Protein AF-A0A7X1CRC4-F1 (afdb_monomer)

pLDDT: mean 92.43, std 6.07, range [63.41, 98.75]

InterPro domains:
  IPR054544 Pesticidal crystal protein Cry1Aa, domain IV [PF18449] (196-250)
  IPR054544 Pesticidal crystal protein Cry1Aa, domain IV [PF18449] (256-289)

Foldseek 3Di:
DLVVQVVVLVPDPPPVVSVVSVVVSLVVLLVVVLLQWQAWDADPQRFTFKTFGPWLQSLLPWKKFKAKLNHTQWIGDNNRTDQWDDDTRITGHPDTHDPPIKIKIFTADPVRHGPGIATPVSNLVSHQVNLLVQLCVLLCVCPVQDNAQPDDPVSLVSSVSSLSSNDPPVVSSVVSNVSSVVSVVLNVLRVVLVVLLCQQAPDPVLPAGDPPDDPVSLVVSLVSLVVRPRPVSSVVSVVSSVSSVVRNVVVVVVVVVVVVVVVLLPQQAPDPVRPHGDPPDDPVSVVVD

Mean predicted aligned error: 7.42 Å

Organism: NCBI:txid1494963

Sequence (289 aa):
DINAAQALVNKVTDATVKAELQKEIDKAQAQLVGEIFSHFTWDKNGDLTAIHFPSSTTIEKYNFRLMVDNVYYASIDKGTVYYSYLSGSKWSFTNPISASSTIRIEIIDDEGKVTGYLTKDGVMDVSDNYWISEAKSQIGQLNADGVNITNTQAQINDAQEAVRNIHDNITVKNELQAQVTEMQRQYTYNHNLSKSIDNLFTSSSQTALQSNVTQSTLDDLKKQLNGVVNLEWRSKLATTLSIAQTLLDQKVEETNNLKEANEAVNKLFGDDTHTKLAEGITATDINQA

Structure (mmCIF, N/CA/C/O backbone):
data_AF-A0A7X1CRC4-F1
#
_entry.id   AF-A0A7X1CRC4-F1
#
loop_
_atom_site.group_PDB
_atom_site.id
_atom_site.type_symbol
_atom_site.label_atom_id
_atom_site.label_alt_id
_atom_site.label_comp_id
_atom_site.label_asym_id
_atom_site.label_entity_id
_atom_site.label_seq_id
_atom_site.pdbx_PDB_ins_code
_atom_site.Cartn_x
_atom_site.Cartn_y
_atom_site.Cartn_z
_atom_site.occupancy
_atom_site.B_iso_or_equiv
_atom_site.auth_seq_id
_atom_site.auth_comp_id
_atom_site.auth_asym_id
_atom_site.auth_atom_id
_atom_site.pdbx_PDB_model_num
ATOM 1 N N . ASP A 1 1 ? 34.587 3.348 -23.414 1.00 78.38 1 ASP A N 1
ATOM 2 C CA . ASP A 1 1 ? 33.768 3.784 -24.559 1.00 78.38 1 ASP A CA 1
ATOM 3 C C . ASP A 1 1 ? 33.015 2.569 -25.093 1.00 78.38 1 ASP A C 1
ATOM 5 O O . ASP A 1 1 ? 33.656 1.625 -25.548 1.00 78.38 1 ASP A O 1
ATOM 9 N N . ILE A 1 2 ? 31.684 2.558 -24.956 1.00 80.06 2 ILE A N 1
ATOM 10 C CA . ILE A 1 2 ? 30.823 1.437 -25.377 1.00 80.06 2 ILE A CA 1
ATOM 11 C C . ILE A 1 2 ? 30.904 1.230 -26.897 1.00 80.06 2 ILE A C 1
ATOM 13 O O . ILE A 1 2 ? 30.943 0.089 -27.352 1.00 80.06 2 ILE A O 1
ATOM 17 N N . ASN A 1 3 ? 31.058 2.301 -27.684 1.00 80.75 3 ASN A N 1
ATOM 18 C CA . ASN A 1 3 ? 31.165 2.206 -29.142 1.00 80.75 3 ASN A CA 1
ATOM 19 C C . ASN A 1 3 ? 32.445 1.478 -29.568 1.00 80.75 3 ASN A C 1
ATOM 21 O O . ASN A 1 3 ? 32.427 0.638 -30.472 1.00 80.75 3 ASN A O 1
ATOM 25 N N . ALA A 1 4 ? 33.559 1.757 -28.886 1.00 85.00 4 ALA A N 1
ATOM 26 C CA . ALA A 1 4 ? 34.818 1.058 -29.121 1.00 85.00 4 ALA A CA 1
ATOM 27 C C . ALA A 1 4 ? 34.707 -0.437 -28.773 1.00 85.00 4 ALA A C 1
ATOM 29 O O . ALA A 1 4 ? 35.197 -1.284 -29.521 1.00 85.00 4 ALA A O 1
ATOM 30 N N . ALA A 1 5 ? 34.025 -0.768 -27.674 1.00 89.69 5 ALA A N 1
ATOM 31 C CA . ALA A 1 5 ? 33.801 -2.150 -27.266 1.00 89.69 5 ALA A CA 1
ATOM 32 C C . ALA A 1 5 ? 32.873 -2.898 -28.247 1.00 89.69 5 ALA A C 1
ATOM 34 O O . ALA A 1 5 ? 33.210 -3.999 -28.683 1.00 89.69 5 ALA A O 1
ATOM 35 N N . GLN A 1 6 ? 31.787 -2.268 -28.710 1.00 88.44 6 GLN A N 1
ATOM 36 C CA . GLN A 1 6 ? 30.905 -2.811 -29.750 1.00 88.44 6 GLN A CA 1
ATOM 37 C C . GLN A 1 6 ? 31.663 -3.096 -31.058 1.00 88.44 6 GLN A C 1
ATOM 39 O O . GLN A 1 6 ? 31.475 -4.145 -31.680 1.00 88.44 6 GLN A O 1
ATOM 44 N N . ALA A 1 7 ? 32.564 -2.200 -31.477 1.00 91.00 7 ALA A N 1
ATOM 45 C CA . ALA A 1 7 ? 33.386 -2.407 -32.669 1.00 91.00 7 ALA A CA 1
ATOM 46 C C . ALA A 1 7 ? 34.324 -3.624 -32.543 1.00 91.00 7 ALA A C 1
ATOM 48 O O . ALA A 1 7 ? 34.624 -4.269 -33.550 1.00 91.00 7 ALA A O 1
ATOM 49 N N . LEU A 1 8 ? 34.777 -3.954 -31.328 1.00 96.12 8 LEU A N 1
ATOM 50 C CA . LEU A 1 8 ? 35.568 -5.157 -31.056 1.00 96.12 8 LEU A CA 1
ATOM 51 C C . LEU A 1 8 ? 34.699 -6.419 -31.057 1.00 96.12 8 LEU A C 1
ATOM 53 O O . LEU A 1 8 ? 35.064 -7.387 -31.721 1.00 96.12 8 LEU A O 1
ATOM 57 N N . VAL A 1 9 ? 33.528 -6.393 -30.411 1.00 94.88 9 VAL A N 1
ATOM 58 C CA . VAL A 1 9 ? 32.564 -7.512 -30.431 1.00 94.88 9 VAL A CA 1
ATOM 59 C C . VAL A 1 9 ? 32.137 -7.851 -31.861 1.00 94.88 9 VAL A C 1
ATOM 61 O O . VAL A 1 9 ? 32.069 -9.020 -32.239 1.00 94.88 9 VAL A O 1
ATOM 64 N N . ASN A 1 10 ? 31.954 -6.845 -32.721 1.00 93.75 10 ASN A N 1
ATOM 65 C CA . ASN A 1 10 ? 31.605 -7.057 -34.127 1.00 93.75 10 ASN A CA 1
ATOM 66 C C . ASN A 1 10 ? 32.657 -7.858 -34.912 1.00 93.75 10 ASN A C 1
ATOM 68 O O . ASN A 1 10 ? 32.285 -8.544 -35.868 1.00 93.75 10 ASN A O 1
ATOM 72 N N . LYS A 1 11 ? 33.932 -7.809 -34.500 1.00 96.88 11 LYS A N 1
ATOM 73 C CA . LYS A 1 11 ? 35.043 -8.560 -35.111 1.00 96.88 11 LYS A CA 1
ATOM 74 C C . LYS A 1 11 ? 35.148 -10.007 -34.615 1.00 96.88 11 LYS A C 1
ATOM 76 O O . LYS A 1 11 ? 35.900 -10.777 -35.207 1.00 96.88 11 LYS A O 1
ATOM 81 N N . VAL A 1 12 ? 34.425 -10.387 -33.558 1.00 97.56 12 VAL A N 1
ATOM 82 C CA . VAL A 1 12 ? 34.400 -11.766 -33.047 1.00 97.56 12 VAL A CA 1
ATOM 83 C C . VAL A 1 12 ? 33.715 -12.669 -34.076 1.00 97.56 12 VAL A C 1
ATOM 85 O O . VAL A 1 12 ? 32.628 -12.351 -34.566 1.00 97.56 12 VAL A O 1
ATOM 88 N N . THR A 1 13 ? 34.372 -13.773 -34.435 1.00 97.25 13 THR A N 1
ATOM 89 C CA . THR A 1 13 ? 33.898 -14.738 -35.442 1.00 97.25 13 THR A CA 1
ATOM 90 C C . THR A 1 13 ? 33.155 -15.924 -34.833 1.00 97.25 13 THR A C 1
ATOM 92 O O . THR A 1 13 ? 32.278 -16.481 -35.487 1.00 97.25 13 THR A O 1
ATOM 95 N N . ASP A 1 14 ? 33.472 -16.297 -33.590 1.00 98.06 14 ASP A N 1
ATOM 96 C CA . ASP A 1 14 ? 32.731 -17.313 -32.842 1.00 98.06 14 ASP A CA 1
ATOM 97 C C . ASP A 1 14 ? 31.338 -16.781 -32.480 1.00 98.06 14 ASP A C 1
ATOM 99 O O . ASP A 1 14 ? 31.205 -15.770 -31.787 1.00 98.06 14 ASP A O 1
ATOM 103 N N . ALA A 1 15 ? 30.297 -17.448 -32.974 1.00 96.12 15 ALA A N 1
ATOM 104 C CA . ALA A 1 15 ? 28.921 -16.989 -32.824 1.00 96.12 15 ALA A CA 1
ATOM 105 C C . ALA A 1 15 ? 28.431 -17.025 -31.368 1.00 96.12 15 ALA A C 1
ATOM 107 O O . ALA A 1 15 ? 27.683 -16.135 -30.962 1.00 96.12 15 ALA A O 1
ATOM 108 N N . THR A 1 16 ? 28.861 -18.014 -30.582 1.00 97.31 16 THR A N 1
ATOM 109 C CA . THR A 1 16 ? 28.448 -18.170 -29.182 1.00 97.31 16 THR A CA 1
ATOM 110 C C . THR A 1 16 ? 29.098 -17.092 -28.325 1.00 97.31 16 THR A C 1
ATOM 112 O O . THR A 1 16 ? 28.399 -16.352 -27.635 1.00 97.31 16 THR A O 1
ATOM 115 N N . VAL A 1 17 ? 30.419 -16.923 -28.445 1.00 97.12 17 VAL A N 1
ATOM 116 C CA . VAL A 1 17 ? 31.169 -15.892 -27.707 1.00 97.12 17 VAL A CA 1
ATOM 117 C C . VAL A 1 17 ? 30.703 -14.494 -28.105 1.00 97.12 17 VAL A C 1
ATOM 119 O O . VAL A 1 17 ? 30.536 -13.624 -27.252 1.00 97.12 17 VAL A O 1
ATOM 122 N N . LYS A 1 18 ? 30.445 -14.262 -29.397 1.00 96.06 18 LYS A N 1
ATOM 123 C CA . LYS A 1 18 ? 29.901 -12.986 -29.869 1.00 96.06 18 LYS A CA 1
ATOM 124 C C . LYS A 1 18 ? 28.539 -12.691 -29.251 1.00 96.06 18 LYS A C 1
ATOM 126 O O . LYS A 1 18 ? 28.316 -11.561 -28.836 1.00 96.06 18 LYS A O 1
ATOM 131 N N . ALA A 1 19 ? 27.647 -13.679 -29.178 1.00 92.06 19 ALA A N 1
ATOM 132 C CA . ALA A 1 19 ? 26.329 -13.504 -28.576 1.00 92.06 19 ALA A CA 1
ATOM 133 C C . ALA A 1 19 ? 26.418 -13.192 -27.073 1.00 92.06 19 ALA A C 1
ATOM 135 O O . ALA A 1 19 ? 25.685 -12.337 -26.586 1.00 92.06 19 ALA A O 1
ATOM 136 N N . GLU A 1 20 ? 27.325 -13.840 -26.340 1.00 93.25 20 GLU A N 1
ATOM 137 C CA . GLU A 1 20 ? 27.561 -13.546 -24.921 1.00 93.25 20 GLU A CA 1
ATOM 138 C C . GLU A 1 20 ? 28.131 -12.141 -24.707 1.00 93.25 20 GLU A C 1
ATOM 140 O O . GLU A 1 20 ? 27.598 -11.376 -23.907 1.00 93.25 20 GLU A O 1
ATOM 145 N N . LEU A 1 21 ? 29.161 -11.758 -25.464 1.00 94.56 21 LEU A N 1
ATOM 146 C CA . LEU A 1 21 ? 29.733 -10.414 -25.378 1.00 94.56 21 LEU A CA 1
ATOM 147 C C . LEU A 1 21 ? 28.736 -9.336 -25.809 1.00 94.56 21 LEU A C 1
ATOM 149 O O . LEU A 1 21 ? 28.726 -8.253 -25.229 1.00 94.56 21 LEU A O 1
ATOM 153 N N . GLN A 1 22 ? 27.880 -9.629 -26.791 1.00 91.31 22 GLN A N 1
ATOM 154 C CA . GLN A 1 22 ? 26.813 -8.719 -27.188 1.00 91.31 22 GLN A CA 1
ATOM 155 C C . GLN A 1 22 ? 25.833 -8.490 -26.035 1.00 91.31 22 GLN A C 1
ATOM 157 O O . GLN A 1 22 ? 25.503 -7.341 -25.772 1.00 91.31 22 GLN A O 1
ATOM 162 N N . LYS A 1 23 ? 25.457 -9.532 -25.279 1.00 85.88 23 LYS A N 1
ATOM 163 C CA . LYS A 1 23 ? 24.620 -9.367 -24.077 1.00 85.88 23 LYS A CA 1
ATOM 164 C C . LYS A 1 23 ? 25.266 -8.441 -23.046 1.00 85.88 23 LYS A C 1
ATOM 166 O O . LYS A 1 23 ? 24.572 -7.628 -22.449 1.00 85.88 23 LYS A O 1
ATOM 171 N N . GLU A 1 24 ? 26.576 -8.543 -22.829 1.00 87.75 24 GLU A N 1
ATOM 172 C CA . GLU A 1 24 ? 27.275 -7.671 -21.874 1.00 87.75 24 GLU A CA 1
ATOM 173 C C . GLU A 1 24 ? 27.379 -6.218 -22.367 1.00 87.75 24 GLU A C 1
ATOM 175 O O . GLU A 1 24 ? 27.231 -5.288 -21.572 1.00 87.75 24 GLU A O 1
ATOM 180 N N . ILE A 1 25 ? 27.564 -5.997 -23.675 1.00 86.00 25 ILE A N 1
ATOM 181 C CA . ILE A 1 25 ? 27.478 -4.653 -24.265 1.00 86.00 25 ILE A CA 1
ATOM 182 C C . ILE A 1 25 ? 26.066 -4.088 -24.132 1.00 86.00 25 ILE A C 1
ATOM 184 O O . ILE A 1 25 ? 25.916 -2.946 -23.698 1.00 86.00 25 ILE A O 1
ATOM 188 N N . ASP A 1 26 ? 25.043 -4.883 -24.442 1.00 81.25 26 ASP A N 1
ATOM 189 C CA . ASP A 1 26 ? 23.644 -4.473 -24.342 1.00 81.25 26 ASP A CA 1
ATOM 190 C C . ASP A 1 26 ? 23.288 -4.103 -22.892 1.00 81.25 26 ASP A C 1
ATOM 192 O O . ASP A 1 26 ? 22.647 -3.078 -22.667 1.00 81.25 26 ASP A O 1
ATOM 196 N N . LYS A 1 27 ? 23.792 -4.849 -21.895 1.00 78.81 27 LYS A N 1
ATOM 197 C CA . LYS A 1 27 ? 23.672 -4.497 -20.468 1.00 78.81 27 LYS A CA 1
ATOM 198 C C . LYS A 1 27 ? 24.356 -3.175 -20.125 1.00 78.81 27 LYS A C 1
ATOM 200 O O . LYS A 1 27 ? 23.758 -2.334 -19.462 1.00 78.81 27 LYS A O 1
ATOM 205 N N . ALA A 1 28 ? 25.600 -2.970 -20.559 1.00 80.62 28 ALA A N 1
ATOM 206 C CA . ALA A 1 28 ? 26.326 -1.726 -20.288 1.00 80.62 28 ALA A CA 1
ATOM 207 C C . ALA A 1 28 ? 25.645 -0.512 -20.947 1.00 80.62 28 ALA A C 1
ATOM 209 O O . ALA A 1 28 ? 25.576 0.568 -20.359 1.00 80.62 28 ALA A O 1
ATOM 210 N N . GLN A 1 29 ? 25.110 -0.697 -22.156 1.00 78.00 29 GLN A N 1
ATOM 211 C CA . GLN A 1 29 ? 24.330 0.312 -22.865 1.00 78.00 29 GLN A CA 1
ATOM 212 C C . GLN A 1 29 ? 23.018 0.605 -22.132 1.00 78.00 29 GLN A C 1
ATOM 214 O O . GLN A 1 29 ? 22.692 1.773 -21.932 1.00 78.00 29 GLN A O 1
ATOM 219 N N . ALA A 1 30 ? 22.312 -0.435 -21.679 1.00 74.56 30 ALA A N 1
ATOM 220 C CA . ALA A 1 30 ? 21.086 -0.309 -20.903 1.00 74.56 30 ALA A CA 1
ATOM 221 C C . ALA A 1 30 ? 21.315 0.412 -19.570 1.00 74.56 30 ALA A C 1
ATOM 223 O O . ALA A 1 30 ? 20.487 1.229 -19.196 1.00 74.56 30 ALA A O 1
ATOM 224 N N . GLN A 1 31 ? 22.444 0.193 -18.889 1.00 79.06 31 GLN A N 1
ATOM 225 C CA . GLN A 1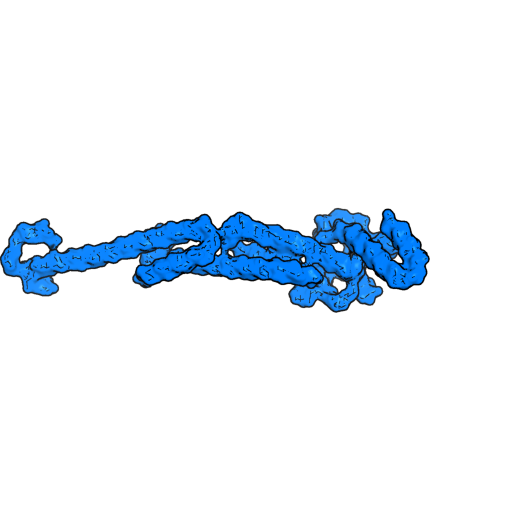 31 ? 22.793 0.948 -17.681 1.00 79.06 31 GLN A CA 1
ATOM 226 C C . GLN A 1 31 ? 23.017 2.431 -17.987 1.00 79.06 31 GLN A C 1
ATOM 228 O O . GLN A 1 31 ? 22.407 3.285 -17.356 1.00 79.06 31 GLN A O 1
ATOM 233 N N . LEU A 1 32 ? 23.838 2.752 -18.994 1.00 80.94 32 LEU A N 1
ATOM 234 C CA . LEU A 1 32 ? 24.132 4.145 -19.346 1.00 80.94 32 LEU A CA 1
ATOM 235 C C . LEU A 1 32 ? 22.883 4.910 -19.806 1.00 80.94 32 LEU A C 1
ATOM 237 O O . LEU A 1 32 ? 22.691 6.069 -19.449 1.00 80.94 32 LEU A O 1
ATOM 241 N N . VAL A 1 33 ? 22.057 4.269 -20.631 1.00 80.56 33 VAL A N 1
ATOM 242 C CA . VAL A 1 33 ? 20.802 4.840 -21.128 1.00 80.56 33 VAL A CA 1
ATOM 243 C C . VAL A 1 33 ? 19.734 4.844 -20.034 1.00 80.56 33 VAL A C 1
ATOM 245 O O . VAL A 1 33 ? 18.922 5.760 -19.979 1.00 80.56 33 VAL A O 1
ATOM 248 N N . GLY A 1 34 ? 19.749 3.853 -19.145 1.00 77.00 34 GLY A N 1
ATOM 249 C CA . GLY A 1 34 ? 18.826 3.719 -18.025 1.00 77.00 34 GLY A CA 1
ATOM 250 C C . GLY A 1 34 ? 18.857 4.920 -17.090 1.00 77.00 34 GLY A C 1
ATOM 251 O O . GLY A 1 34 ? 17.797 5.367 -16.683 1.00 77.00 34 GLY A O 1
ATOM 252 N N . GLU A 1 35 ? 20.025 5.529 -16.867 1.00 82.25 35 GLU A N 1
ATOM 253 C CA . GLU A 1 35 ? 20.180 6.771 -16.083 1.00 82.25 35 GLU A CA 1
ATOM 254 C C . GLU A 1 35 ? 19.392 7.977 -16.651 1.00 82.25 35 GLU A C 1
ATOM 256 O O . GLU A 1 35 ? 19.199 8.984 -15.968 1.00 82.25 35 GLU A O 1
ATOM 261 N N . ILE A 1 36 ? 18.928 7.910 -17.906 1.00 89.50 36 ILE A N 1
ATOM 262 C CA . ILE A 1 36 ? 18.115 8.961 -18.545 1.00 89.50 36 ILE A CA 1
ATOM 263 C C . ILE A 1 36 ? 16.632 8.820 -18.177 1.00 89.50 36 ILE A C 1
ATOM 265 O O . ILE A 1 36 ? 15.879 9.794 -18.254 1.00 89.50 36 ILE A O 1
ATOM 269 N N . PHE A 1 37 ? 16.207 7.631 -17.752 1.00 92.50 37 PHE A N 1
ATOM 270 C CA . PHE A 1 37 ? 14.830 7.322 -17.389 1.00 92.50 37 PHE A CA 1
ATOM 271 C C . PHE A 1 37 ? 14.727 7.117 -15.877 1.00 92.50 37 PHE A C 1
ATOM 273 O O . PHE A 1 37 ? 15.617 6.559 -15.249 1.00 92.50 37 PHE A O 1
ATOM 280 N N . SER A 1 38 ? 13.638 7.577 -15.265 1.00 90.38 38 SER A N 1
ATOM 281 C CA . SER A 1 38 ? 13.408 7.341 -13.837 1.00 90.38 38 SER A CA 1
ATOM 282 C C . SER A 1 38 ? 12.648 6.040 -13.603 1.00 90.38 38 SER A C 1
ATOM 284 O O . SER A 1 38 ? 13.052 5.252 -12.756 1.00 90.38 38 SER A O 1
ATOM 286 N N . HIS A 1 39 ? 11.559 5.815 -14.342 1.00 92.75 39 HIS A N 1
ATOM 287 C CA . HIS A 1 39 ? 10.776 4.579 -14.304 1.00 92.75 39 HIS A CA 1
ATOM 288 C C . HIS A 1 39 ? 9.774 4.501 -15.464 1.00 92.75 39 HIS A C 1
ATOM 290 O O . HIS A 1 39 ? 9.668 5.399 -16.304 1.00 92.75 39 HIS A O 1
ATOM 296 N N . PHE A 1 40 ? 8.999 3.419 -15.471 1.00 94.12 40 PHE A N 1
ATOM 297 C CA . PHE A 1 40 ? 7.952 3.133 -16.443 1.00 94.12 40 PHE A CA 1
ATOM 298 C C . PHE A 1 40 ? 6.639 2.826 -15.716 1.00 94.12 40 PHE A C 1
ATOM 300 O O . PHE A 1 40 ? 6.651 2.259 -14.620 1.00 94.12 40 PHE A O 1
ATOM 307 N N . THR A 1 41 ? 5.509 3.225 -16.306 1.00 91.75 41 THR A N 1
ATOM 308 C CA . THR A 1 41 ? 4.171 2.970 -15.747 1.00 91.75 41 THR A CA 1
ATOM 309 C C . THR A 1 41 ? 3.397 1.990 -16.605 1.00 91.75 41 THR A C 1
ATOM 311 O O . THR A 1 41 ? 3.252 2.179 -17.817 1.00 91.75 41 THR A O 1
ATOM 314 N N . TRP A 1 42 ? 2.804 1.007 -15.939 1.00 91.75 42 TRP A N 1
ATOM 315 C CA . TRP A 1 42 ? 2.098 -0.103 -16.555 1.00 91.75 42 TRP A CA 1
ATOM 316 C C . TRP A 1 42 ? 0.660 -0.147 -16.047 1.00 91.75 42 TRP A C 1
ATOM 318 O O . TRP A 1 42 ? 0.385 0.122 -14.871 1.00 91.75 42 TRP A O 1
ATOM 328 N N . ASP A 1 43 ? -0.280 -0.469 -16.929 1.00 91.31 43 ASP A N 1
ATOM 329 C CA . ASP A 1 43 ? -1.665 -0.657 -16.518 1.00 91.31 43 ASP A CA 1
ATOM 330 C C . ASP A 1 43 ? -1.870 -2.010 -15.804 1.00 91.31 43 ASP A C 1
ATOM 332 O O . ASP A 1 43 ? -0.931 -2.744 -15.486 1.00 91.31 43 ASP A O 1
ATOM 336 N N . LYS A 1 44 ? -3.125 -2.346 -15.496 1.00 86.81 44 LYS A N 1
ATOM 337 C CA . LYS A 1 44 ? -3.480 -3.610 -14.830 1.00 86.81 44 LYS A CA 1
ATOM 338 C C . LYS A 1 44 ? -3.274 -4.857 -15.702 1.00 86.81 44 LYS A C 1
ATOM 340 O O . LYS A 1 44 ? -3.257 -5.957 -15.159 1.00 86.81 44 LYS A O 1
ATOM 345 N N . ASN A 1 45 ? -3.178 -4.691 -17.020 1.00 89.38 45 ASN A N 1
ATOM 346 C CA . ASN A 1 45 ? -2.933 -5.768 -17.974 1.00 89.38 45 ASN A CA 1
ATOM 347 C C . ASN A 1 45 ? -1.427 -5.963 -18.229 1.00 89.38 45 ASN A C 1
ATOM 349 O O . ASN A 1 45 ? -1.050 -6.936 -18.878 1.00 89.38 45 ASN A O 1
ATOM 353 N N . GLY A 1 46 ? -0.578 -5.074 -17.698 1.00 88.19 46 GLY A N 1
ATOM 354 C CA . GLY A 1 46 ? 0.862 -5.060 -17.950 1.00 88.19 46 GLY A CA 1
ATOM 355 C C . GLY A 1 46 ? 1.244 -4.296 -19.217 1.00 88.19 46 GLY A C 1
ATOM 356 O O . GLY A 1 46 ? 2.369 -4.436 -19.688 1.00 88.19 46 GLY A O 1
ATOM 357 N N . ASP A 1 47 ? 0.333 -3.500 -19.781 1.00 93.25 47 ASP A N 1
ATOM 358 C CA . ASP A 1 47 ? 0.607 -2.699 -20.970 1.00 93.25 47 ASP A CA 1
ATOM 359 C C . ASP A 1 47 ? 1.276 -1.372 -20.568 1.00 93.25 47 ASP A C 1
ATOM 361 O O . ASP A 1 47 ? 0.880 -0.720 -19.595 1.00 93.25 47 ASP A O 1
ATOM 365 N N . LEU A 1 48 ? 2.303 -0.954 -21.313 1.00 94.19 48 LEU A N 1
ATOM 366 C CA . LEU A 1 48 ? 3.060 0.268 -21.037 1.00 94.19 48 LEU A CA 1
ATOM 367 C C . LEU A 1 48 ? 2.214 1.499 -21.378 1.00 94.19 48 LEU A C 1
ATOM 369 O O . LEU A 1 48 ? 1.769 1.676 -22.512 1.00 94.19 48 LEU A O 1
ATOM 373 N N . THR A 1 49 ? 2.045 2.395 -20.409 1.00 95.38 49 THR A N 1
ATOM 374 C CA . THR A 1 49 ? 1.215 3.605 -20.556 1.00 95.38 49 THR A CA 1
ATOM 375 C C . THR A 1 49 ? 2.019 4.897 -20.534 1.00 95.38 49 THR A C 1
ATOM 377 O O . THR A 1 49 ? 1.599 5.889 -21.140 1.00 95.38 49 THR A O 1
ATOM 380 N N . ALA A 1 50 ? 3.166 4.903 -19.851 1.00 96.12 50 ALA A N 1
ATOM 381 C CA . ALA A 1 50 ? 4.016 6.078 -19.760 1.00 96.12 50 ALA A CA 1
ATOM 382 C C . ALA A 1 50 ? 5.483 5.748 -19.470 1.00 96.12 50 ALA A C 1
ATOM 384 O O . ALA A 1 50 ? 5.810 4.756 -18.819 1.00 96.12 50 ALA A O 1
ATOM 3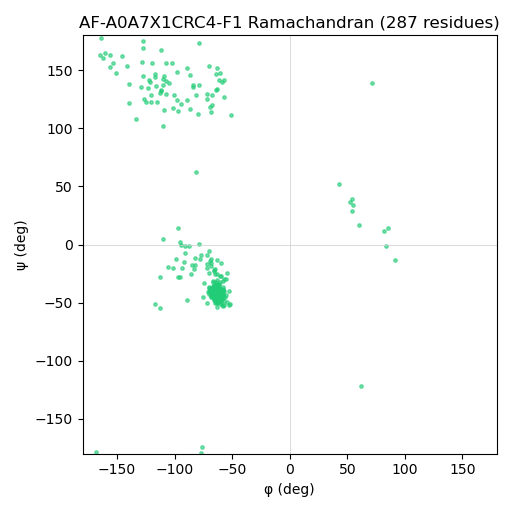85 N N . ILE A 1 51 ? 6.345 6.655 -19.919 1.00 95.94 51 ILE A N 1
ATOM 386 C CA . ILE A 1 51 ? 7.778 6.708 -19.643 1.00 95.94 51 ILE A CA 1
ATOM 387 C C . ILE A 1 51 ? 8.035 7.948 -18.789 1.00 95.94 51 ILE A C 1
ATOM 389 O O . ILE A 1 51 ? 7.573 9.047 -19.118 1.00 95.94 51 ILE A O 1
ATOM 393 N N . HIS A 1 52 ? 8.766 7.777 -17.692 1.00 95.69 52 HIS A N 1
ATOM 394 C CA . HIS A 1 52 ? 9.086 8.856 -16.771 1.00 95.69 52 HIS A CA 1
ATOM 395 C C . HIS A 1 52 ? 10.565 9.216 -16.852 1.00 95.69 52 HIS A C 1
ATOM 397 O O . HIS A 1 52 ? 11.443 8.354 -16.896 1.00 95.69 52 HIS A O 1
ATOM 403 N N . PHE A 1 53 ? 10.829 10.519 -16.846 1.00 94.81 53 PHE A N 1
ATOM 404 C CA . PHE A 1 53 ? 12.173 11.080 -16.825 1.00 94.81 53 PHE A CA 1
ATOM 405 C C . PHE A 1 53 ? 12.477 11.673 -15.441 1.00 94.81 53 PHE A C 1
ATOM 407 O O . PHE A 1 53 ? 11.548 12.080 -14.730 1.00 94.81 53 PHE A O 1
ATOM 414 N N . PRO A 1 54 ? 13.760 11.789 -15.054 1.00 91.94 54 PRO A N 1
ATOM 415 C CA . PRO A 1 54 ? 14.156 12.437 -13.803 1.00 91.94 54 PRO A CA 1
ATOM 416 C C . PRO A 1 54 ? 13.683 13.895 -13.701 1.00 91.94 54 PRO A C 1
ATOM 418 O O . PRO A 1 54 ? 13.402 14.392 -12.614 1.00 91.94 54 PRO A O 1
ATOM 421 N N . SER A 1 55 ? 13.585 14.593 -14.836 1.00 92.12 55 SER A N 1
ATOM 422 C CA . SER A 1 55 ? 13.167 15.995 -14.914 1.00 92.12 55 SER A CA 1
ATOM 423 C C . SER A 1 55 ? 12.734 16.373 -16.333 1.00 92.12 55 SER A C 1
ATOM 425 O O . SER A 1 55 ? 13.152 15.740 -17.303 1.00 92.12 55 SER A O 1
ATOM 427 N N . SER A 1 56 ? 11.976 17.465 -16.482 1.00 90.31 56 SER A N 1
ATOM 428 C CA . SER A 1 56 ? 11.688 18.054 -17.802 1.00 90.31 56 SER A CA 1
ATOM 429 C C . SER A 1 56 ? 12.963 18.499 -18.529 1.00 90.31 56 SER A C 1
ATOM 431 O O . SER A 1 56 ? 13.074 18.348 -19.739 1.00 90.31 56 SER A O 1
ATOM 433 N N . THR A 1 57 ? 13.981 18.945 -17.786 1.00 90.75 57 THR A N 1
ATOM 434 C CA . THR A 1 57 ? 15.280 19.344 -18.353 1.00 90.75 57 THR A CA 1
ATOM 435 C C . THR A 1 57 ? 16.046 18.182 -18.980 1.00 90.75 57 THR A C 1
ATOM 437 O O . THR A 1 57 ? 16.925 18.408 -19.804 1.00 90.75 57 THR A O 1
ATOM 440 N N . THR A 1 58 ? 15.752 16.936 -18.600 1.00 90.06 58 THR A N 1
ATOM 441 C CA . THR A 1 58 ? 16.313 15.756 -19.273 1.00 90.06 58 THR A CA 1
ATOM 442 C C . THR A 1 58 ? 15.708 15.608 -20.665 1.00 90.06 58 THR A C 1
ATOM 444 O O . THR A 1 58 ? 16.420 15.350 -21.629 1.00 90.06 58 THR A O 1
ATOM 447 N N . ILE A 1 59 ? 14.408 15.861 -20.785 1.00 92.00 59 ILE A N 1
ATOM 448 C CA . ILE A 1 59 ? 13.648 15.732 -22.030 1.00 92.00 59 ILE A CA 1
ATOM 449 C C . ILE A 1 59 ? 14.103 16.757 -23.075 1.00 92.00 59 ILE A C 1
ATOM 451 O O . ILE A 1 59 ? 14.171 16.461 -24.263 1.00 92.00 59 ILE A O 1
ATOM 455 N N . GLU A 1 60 ? 14.472 17.955 -22.631 1.00 92.31 60 GLU A N 1
ATOM 456 C CA . GLU A 1 60 ? 14.953 19.039 -23.497 1.00 92.31 60 GLU A CA 1
ATOM 457 C C . GLU A 1 60 ? 16.367 18.797 -24.058 1.00 92.31 60 GLU A C 1
ATOM 459 O O . GLU A 1 60 ? 16.766 19.442 -25.026 1.00 92.31 60 GLU A O 1
ATOM 464 N N . LYS A 1 61 ? 17.142 17.873 -23.471 1.00 92.50 61 LYS A N 1
ATOM 465 C CA . LYS A 1 61 ? 18.538 17.610 -23.867 1.00 92.50 61 LYS A CA 1
ATOM 466 C C . LYS A 1 61 ? 18.683 16.624 -25.020 1.00 92.50 61 LYS A C 1
ATOM 468 O O . LYS A 1 61 ? 19.707 16.653 -25.699 1.00 92.50 61 LYS A O 1
ATOM 473 N N . TYR A 1 62 ? 17.709 15.743 -25.211 1.00 93.19 62 TYR A N 1
ATOM 474 C CA . TYR A 1 62 ? 17.827 14.595 -26.105 1.00 93.19 62 TYR A CA 1
ATOM 475 C C . TYR A 1 62 ? 16.658 14.535 -27.087 1.00 93.19 62 TYR A C 1
ATOM 477 O O . TYR A 1 62 ? 15.572 15.050 -26.818 1.00 93.19 62 TYR A O 1
ATOM 485 N N . ASN A 1 63 ? 16.887 13.859 -28.211 1.00 95.38 63 ASN A N 1
ATOM 486 C CA . ASN A 1 63 ? 15.822 13.419 -29.101 1.00 95.38 63 ASN A CA 1
ATOM 487 C C . ASN A 1 63 ? 15.557 11.934 -28.826 1.00 95.38 63 ASN A C 1
ATOM 489 O O . ASN A 1 63 ? 16.491 11.127 -28.820 1.00 95.38 63 ASN A O 1
ATOM 493 N N . PHE A 1 64 ? 14.298 11.576 -28.601 1.00 96.56 64 PHE A N 1
ATOM 494 C CA . PHE A 1 64 ? 13.861 10.217 -28.307 1.00 96.56 64 PHE A CA 1
ATOM 495 C C . PHE A 1 64 ? 12.949 9.702 -29.410 1.00 96.56 64 PHE A C 1
ATOM 497 O O . PHE A 1 64 ? 12.018 10.390 -29.823 1.00 96.56 64 PHE A O 1
ATOM 504 N N . ARG A 1 65 ? 13.151 8.456 -29.829 1.00 97.19 65 ARG A N 1
ATOM 505 C CA . ARG A 1 65 ? 12.255 7.741 -30.740 1.00 97.19 65 ARG A CA 1
ATOM 506 C C . ARG A 1 65 ? 11.829 6.426 -30.110 1.00 97.19 65 ARG A C 1
ATOM 508 O O . ARG A 1 65 ? 12.662 5.596 -29.769 1.00 97.19 65 ARG A O 1
ATOM 515 N N . LEU A 1 66 ? 10.526 6.232 -29.964 1.00 97.19 66 LEU A N 1
ATOM 516 C CA . LEU A 1 66 ? 9.943 4.989 -29.487 1.00 97.19 66 LEU A CA 1
ATOM 517 C C . LEU A 1 66 ? 9.548 4.123 -30.680 1.00 97.19 66 LEU A C 1
ATOM 519 O O . LEU A 1 66 ? 8.735 4.525 -31.516 1.00 97.19 66 LEU A O 1
ATOM 523 N N . MET A 1 67 ? 10.128 2.930 -30.728 1.00 97.00 67 MET A N 1
ATOM 524 C CA . MET A 1 67 ? 9.825 1.890 -31.696 1.00 97.00 67 MET A CA 1
ATOM 525 C C . MET A 1 67 ? 9.053 0.768 -30.997 1.00 97.00 67 MET A C 1
ATOM 527 O O . MET A 1 67 ? 9.494 0.255 -29.965 1.00 97.00 67 MET A O 1
ATOM 531 N N . VAL A 1 68 ? 7.924 0.373 -31.579 1.00 96.75 68 VAL A N 1
ATOM 532 C CA . VAL A 1 68 ? 7.096 -0.753 -31.128 1.00 96.75 68 VAL A CA 1
ATOM 533 C C . VAL A 1 68 ? 7.008 -1.747 -32.274 1.00 96.75 68 VAL A C 1
ATOM 535 O O . VAL A 1 68 ? 6.629 -1.370 -33.380 1.00 96.75 68 VAL A O 1
ATOM 538 N N . ASP A 1 69 ? 7.426 -2.993 -32.049 1.00 96.00 69 ASP A N 1
ATOM 539 C CA . ASP A 1 69 ? 7.457 -4.025 -33.101 1.00 96.00 69 ASP A CA 1
ATOM 540 C C . ASP A 1 69 ? 8.235 -3.590 -34.353 1.00 96.00 69 ASP A C 1
ATOM 542 O O . ASP A 1 69 ? 7.880 -3.888 -35.491 1.00 96.00 69 ASP A O 1
ATOM 546 N N . ASN A 1 70 ? 9.345 -2.878 -34.110 1.00 93.81 70 ASN A N 1
ATOM 547 C CA . ASN A 1 70 ? 10.216 -2.241 -35.105 1.00 93.81 70 ASN A CA 1
ATOM 548 C C . ASN A 1 70 ? 9.531 -1.182 -35.988 1.00 93.81 70 ASN A C 1
ATOM 550 O O . ASN A 1 70 ? 10.088 -0.778 -37.009 1.00 93.81 70 ASN A O 1
ATOM 554 N N . VAL A 1 71 ? 8.361 -0.689 -35.587 1.00 96.44 71 VAL A N 1
ATOM 555 C CA . VAL A 1 71 ? 7.642 0.398 -36.255 1.00 96.44 71 VAL A CA 1
ATOM 556 C C . VAL A 1 71 ? 7.725 1.660 -35.405 1.00 96.44 71 VAL A C 1
ATOM 558 O O . VAL A 1 71 ? 7.653 1.607 -34.178 1.00 96.44 71 VAL A O 1
ATOM 561 N N . TYR A 1 72 ? 7.890 2.807 -36.064 1.00 97.06 72 TYR A N 1
ATOM 562 C CA . TYR A 1 72 ? 7.823 4.108 -35.405 1.00 97.06 72 TYR A CA 1
ATOM 563 C C . TYR A 1 72 ? 6.479 4.275 -34.690 1.00 97.06 72 TYR A C 1
ATOM 565 O O . TYR A 1 72 ? 5.427 4.129 -35.313 1.00 97.06 72 TYR A O 1
ATOM 573 N N . TYR A 1 73 ? 6.528 4.605 -33.401 1.00 97.31 73 TYR A N 1
ATOM 574 C CA . TYR A 1 73 ? 5.339 4.796 -32.577 1.00 97.31 73 TYR A CA 1
ATOM 575 C C . TYR A 1 73 ? 5.166 6.256 -32.154 1.00 97.31 73 TYR A C 1
ATOM 577 O O . TYR A 1 73 ? 4.126 6.858 -32.404 1.00 97.31 73 TYR A O 1
ATOM 585 N N . ALA A 1 74 ? 6.195 6.834 -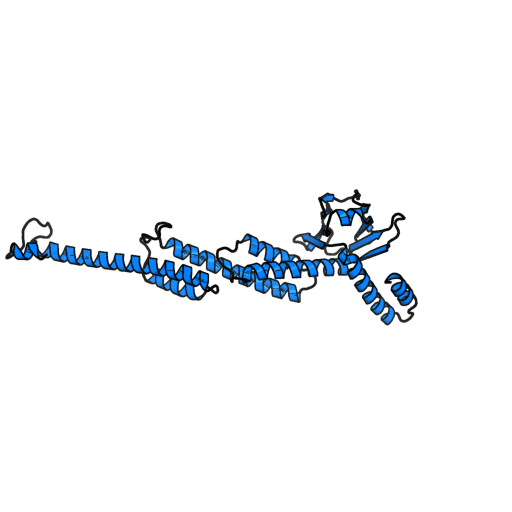31.534 1.00 97.75 74 ALA A N 1
ATOM 586 C CA . ALA A 1 74 ? 6.181 8.210 -31.047 1.00 97.75 74 ALA A CA 1
ATOM 587 C C . ALA A 1 74 ? 7.605 8.768 -30.942 1.00 97.75 74 ALA A C 1
ATOM 589 O O . ALA A 1 74 ? 8.579 8.012 -30.910 1.00 97.75 74 ALA A O 1
ATOM 590 N N . SER A 1 75 ? 7.740 10.089 -30.841 1.00 97.31 75 SER A N 1
ATOM 591 C CA . SER A 1 75 ? 9.032 10.727 -30.569 1.00 97.31 75 SER A CA 1
ATOM 592 C C . SER A 1 75 ? 8.911 11.983 -29.715 1.00 97.31 75 SER A C 1
ATOM 594 O O . SER A 1 75 ? 7.833 12.570 -29.587 1.00 97.31 75 SER A O 1
ATOM 596 N N . ILE A 1 76 ? 10.044 12.382 -29.141 1.00 97.31 76 ILE A N 1
ATOM 597 C CA . ILE A 1 76 ? 10.260 13.692 -28.540 1.00 97.31 76 ILE A CA 1
ATOM 598 C C . ILE A 1 76 ? 11.517 14.299 -29.154 1.00 97.31 76 ILE A C 1
ATOM 600 O O . ILE A 1 76 ? 12.581 13.706 -29.027 1.00 97.31 76 ILE A O 1
ATOM 604 N N . ASP A 1 77 ? 11.420 15.502 -29.708 1.00 96.12 77 ASP A N 1
ATOM 605 C CA . ASP A 1 77 ? 12.571 16.264 -30.197 1.00 96.12 77 ASP A CA 1
ATOM 606 C C . ASP A 1 77 ? 12.804 17.464 -29.274 1.00 96.12 77 ASP A C 1
ATOM 608 O O . ASP A 1 77 ? 12.057 18.447 -29.323 1.00 96.12 77 ASP A O 1
ATOM 612 N N . LYS A 1 78 ? 13.798 17.358 -28.380 1.00 93.38 78 LYS A N 1
ATOM 613 C CA . LYS A 1 78 ? 14.162 18.385 -27.379 1.00 93.38 78 LYS A CA 1
ATOM 614 C C . LYS A 1 78 ? 12.939 19.010 -26.691 1.00 93.38 78 LYS A C 1
ATOM 616 O O . LYS A 1 78 ? 12.769 20.227 -26.664 1.00 93.38 78 LYS A O 1
ATOM 621 N N . GLY A 1 79 ? 12.058 18.164 -26.153 1.00 92.75 79 GLY A N 1
ATOM 622 C CA . GLY A 1 79 ? 10.823 18.577 -25.470 1.00 92.75 79 GLY A CA 1
ATOM 623 C C . GLY A 1 79 ? 9.574 18.684 -26.353 1.00 92.75 79 GLY A C 1
ATOM 624 O O . GLY A 1 79 ? 8.466 18.720 -25.820 1.00 92.75 79 GLY A O 1
ATOM 625 N N . THR A 1 80 ? 9.706 18.668 -27.681 1.00 95.12 80 THR A N 1
ATOM 626 C CA . THR A 1 80 ? 8.556 18.684 -28.601 1.00 95.12 80 THR A CA 1
ATOM 627 C C . THR A 1 80 ? 8.051 17.265 -28.847 1.00 95.12 80 THR A C 1
ATOM 629 O O . THR A 1 80 ? 8.780 16.453 -29.403 1.00 95.12 80 THR A O 1
ATOM 632 N N . VAL A 1 81 ? 6.813 16.953 -28.455 1.00 96.62 81 VAL A N 1
ATOM 633 C CA . VAL A 1 81 ? 6.212 15.617 -28.637 1.00 96.62 81 VAL A CA 1
ATOM 634 C C . VAL A 1 81 ? 5.543 15.421 -29.992 1.00 96.62 81 VAL A C 1
ATOM 636 O O . VAL A 1 81 ? 4.853 16.308 -30.491 1.00 96.62 81 VAL A O 1
ATOM 639 N N . TYR A 1 82 ? 5.628 14.192 -30.502 1.00 97.19 82 TYR A N 1
ATOM 640 C CA . TYR A 1 82 ? 4.889 13.718 -31.670 1.00 97.19 82 TYR A CA 1
ATOM 641 C C . TYR A 1 82 ? 4.172 12.396 -31.357 1.00 97.19 82 TYR A C 1
ATOM 643 O O . TYR A 1 82 ? 4.743 11.500 -30.731 1.00 97.19 82 TYR A O 1
ATOM 651 N N . TYR A 1 83 ? 2.905 12.287 -31.782 1.00 96.81 83 TYR A N 1
ATOM 652 C CA . TYR A 1 83 ? 2.028 11.107 -31.620 1.00 96.81 83 TYR A CA 1
ATOM 653 C C . TYR A 1 83 ? 1.880 10.596 -30.176 1.00 96.81 83 TYR A C 1
ATOM 655 O O . TYR A 1 83 ? 1.682 9.411 -29.920 1.00 96.81 83 TYR A O 1
ATOM 663 N N . SER A 1 84 ? 2.001 11.506 -29.214 1.00 96.94 84 SER A N 1
ATOM 664 C CA . SER A 1 84 ? 2.047 11.212 -27.784 1.00 96.94 84 SER A CA 1
ATOM 665 C C . SER A 1 84 ? 1.789 12.485 -26.972 1.00 96.94 84 SER A C 1
ATOM 667 O O . SER A 1 84 ? 1.625 13.568 -27.538 1.00 96.94 84 SER A O 1
ATOM 669 N N . TYR A 1 85 ? 1.750 12.363 -25.646 1.00 96.62 85 TYR A N 1
ATOM 670 C CA . TYR A 1 85 ? 1.502 13.478 -24.735 1.00 96.62 85 TYR A CA 1
ATOM 671 C C . TYR A 1 85 ? 2.660 13.652 -23.763 1.00 96.62 85 TYR A C 1
ATOM 673 O O . TYR A 1 85 ? 3.160 12.674 -23.213 1.00 96.62 85 TYR A O 1
ATOM 681 N N . LEU A 1 86 ? 3.039 14.898 -23.490 1.00 96.38 86 LEU A N 1
ATOM 682 C CA . LEU A 1 86 ? 4.006 15.224 -22.450 1.00 96.38 86 LEU A CA 1
ATOM 683 C C . LEU A 1 86 ? 3.369 16.151 -21.422 1.00 96.38 86 LEU A C 1
ATOM 685 O O . LEU A 1 86 ? 2.801 17.183 -21.770 1.00 96.38 86 LEU A O 1
ATOM 689 N N . SER A 1 87 ? 3.484 15.779 -20.151 1.00 95.69 87 SER A N 1
ATOM 690 C CA . SER A 1 87 ? 3.080 16.611 -19.020 1.00 95.69 87 SER A CA 1
ATOM 691 C C . SER A 1 87 ? 4.186 16.585 -17.972 1.00 95.69 87 SER A C 1
ATOM 693 O O . SER A 1 87 ? 4.402 15.569 -17.311 1.00 95.69 87 SER A O 1
ATOM 695 N N . GLY A 1 88 ? 4.908 17.697 -17.825 1.00 93.75 88 GLY A N 1
ATOM 696 C CA . GLY A 1 88 ? 6.094 17.757 -16.969 1.00 93.75 88 GLY A CA 1
ATOM 697 C C . GLY A 1 88 ? 7.176 16.790 -17.456 1.00 93.75 88 GLY A C 1
ATOM 698 O O . GLY A 1 88 ? 7.613 16.880 -18.598 1.00 93.75 88 GLY A O 1
ATOM 699 N N . SER A 1 89 ? 7.597 15.856 -16.600 1.00 95.12 89 SER A N 1
ATOM 700 C CA . SER A 1 89 ? 8.578 14.812 -16.931 1.00 95.12 89 SER A CA 1
ATOM 701 C C . SER A 1 89 ? 7.953 13.464 -17.327 1.00 95.12 89 SER A C 1
ATOM 703 O O . SER A 1 89 ? 8.645 12.447 -17.341 1.00 95.12 89 SER A O 1
ATOM 705 N N . LYS A 1 90 ? 6.646 13.433 -17.620 1.00 96.62 90 LYS A N 1
ATOM 706 C CA . LYS A 1 90 ? 5.904 12.214 -17.963 1.00 96.62 90 LYS A CA 1
ATOM 707 C C . LYS A 1 90 ? 5.512 12.202 -19.436 1.00 96.62 90 LYS A C 1
ATOM 709 O O . LYS A 1 90 ? 4.672 13.003 -19.855 1.00 96.62 90 LYS A O 1
ATOM 714 N N . TRP A 1 91 ? 6.045 11.243 -20.187 1.00 97.56 91 TRP A N 1
ATOM 715 C CA . TRP A 1 91 ? 5.689 10.977 -21.580 1.00 97.56 91 TRP A CA 1
ATOM 716 C C . TRP A 1 91 ? 4.665 9.843 -21.654 1.00 97.56 91 TRP A C 1
ATOM 718 O O . TRP A 1 91 ? 4.953 8.724 -21.247 1.00 97.56 91 TRP A O 1
ATOM 728 N N . SER A 1 92 ? 3.449 10.142 -22.107 1.00 97.12 92 SER A N 1
ATOM 729 C CA . SER A 1 92 ? 2.292 9.234 -22.089 1.00 97.12 92 SER A CA 1
ATOM 730 C C . SER A 1 92 ? 1.762 8.950 -23.494 1.00 97.12 92 SER A C 1
ATOM 732 O O . SER A 1 92 ? 1.905 9.773 -24.402 1.00 97.12 92 SER A O 1
ATOM 734 N N . PHE A 1 93 ? 1.079 7.818 -23.653 1.00 95.75 93 PHE A N 1
ATOM 735 C CA . PHE A 1 93 ? 0.558 7.352 -24.942 1.00 95.75 93 PHE A CA 1
ATOM 736 C C . PHE A 1 93 ? -0.971 7.278 -24.945 1.00 95.75 93 PHE A C 1
ATOM 738 O O . PHE A 1 93 ? -1.576 6.931 -23.934 1.00 95.75 93 PHE A O 1
ATOM 745 N N . THR A 1 94 ? -1.602 7.589 -26.084 1.00 90.88 94 THR A N 1
ATOM 746 C CA . THR A 1 94 ? -3.068 7.493 -26.239 1.00 90.88 94 THR A CA 1
ATOM 747 C C . THR A 1 94 ? -3.559 6.064 -26.052 1.00 90.88 94 THR A C 1
ATOM 749 O O . THR A 1 94 ? -4.562 5.833 -25.385 1.00 90.88 94 THR A O 1
ATOM 752 N N . ASN A 1 95 ? -2.835 5.116 -26.648 1.00 92.94 95 ASN A N 1
ATOM 753 C CA . ASN A 1 95 ? -3.097 3.693 -26.532 1.00 92.94 95 ASN A CA 1
ATOM 754 C C . ASN A 1 95 ? -1.956 3.054 -25.729 1.00 92.94 95 ASN A C 1
ATOM 756 O O . ASN A 1 95 ? -0.789 3.329 -26.041 1.00 92.94 95 ASN A O 1
ATOM 760 N N . PRO A 1 96 ? -2.263 2.222 -24.719 1.00 94.75 96 PRO A N 1
ATOM 761 C CA . PRO A 1 96 ? -1.257 1.411 -24.046 1.00 94.75 96 PRO A CA 1
ATOM 762 C C . PRO A 1 96 ? -0.514 0.514 -25.044 1.00 94.75 96 PRO A C 1
ATOM 764 O O . PRO A 1 96 ? -1.110 -0.015 -25.984 1.00 94.75 96 PRO A O 1
ATOM 767 N N . ILE A 1 97 ? 0.793 0.357 -24.849 1.00 95.38 97 ILE A N 1
ATOM 768 C CA . ILE A 1 97 ? 1.637 -0.511 -25.673 1.00 95.38 97 ILE A CA 1
ATOM 769 C C . ILE A 1 97 ? 1.623 -1.902 -25.055 1.00 95.38 97 ILE A C 1
ATOM 771 O O . ILE A 1 97 ? 1.956 -2.063 -23.883 1.00 95.38 97 ILE A O 1
ATOM 775 N N . SER A 1 98 ? 1.252 -2.901 -25.853 1.00 94.06 98 SER A N 1
ATOM 776 C CA . SER A 1 98 ? 0.994 -4.242 -25.342 1.00 94.06 98 SER A CA 1
ATOM 777 C C . SER A 1 98 ? 2.201 -4.867 -24.641 1.00 94.06 98 SER A C 1
ATOM 779 O O . SER A 1 98 ? 3.322 -4.827 -25.158 1.00 94.06 98 SER A O 1
ATOM 781 N N . ALA A 1 99 ? 1.947 -5.563 -23.532 1.00 89.00 99 ALA A N 1
ATOM 782 C CA . ALA A 1 99 ? 2.927 -6.386 -22.832 1.00 89.00 99 ALA A CA 1
ATOM 783 C C . ALA A 1 99 ? 3.601 -7.435 -23.735 1.00 89.00 99 ALA A C 1
ATOM 785 O O . ALA A 1 99 ? 4.714 -7.868 -23.441 1.00 89.00 99 ALA A O 1
ATOM 786 N N . SER A 1 100 ? 2.973 -7.862 -24.839 1.00 90.94 100 SER A N 1
ATOM 787 C CA . SER A 1 100 ? 3.581 -8.806 -25.789 1.00 90.94 100 SER A CA 1
ATOM 788 C C . SER A 1 100 ? 4.478 -8.144 -26.834 1.00 90.94 100 SER A C 1
ATOM 790 O O . SER A 1 100 ? 5.285 -8.837 -27.451 1.00 90.94 100 SER A O 1
ATOM 792 N N . SER A 1 101 ? 4.366 -6.831 -27.037 1.00 93.94 101 SER A N 1
ATOM 793 C CA . SER A 1 101 ? 5.149 -6.126 -28.050 1.00 93.94 101 SER A CA 1
ATOM 794 C C . SER A 1 101 ? 6.623 -6.040 -27.670 1.00 93.94 101 SER A C 1
ATOM 796 O O . SER A 1 101 ? 7.014 -6.056 -26.494 1.00 93.94 101 SER A O 1
ATOM 798 N N . THR A 1 102 ? 7.457 -5.935 -28.697 1.00 93.56 102 THR A N 1
ATOM 799 C CA . THR A 1 102 ? 8.844 -5.504 -28.552 1.00 93.56 102 THR A CA 1
ATOM 800 C C . THR A 1 102 ? 8.884 -3.987 -28.423 1.00 93.56 102 THR A C 1
ATOM 802 O O . THR A 1 102 ? 8.172 -3.269 -29.125 1.00 93.56 102 THR A O 1
ATOM 805 N N . ILE A 1 103 ? 9.717 -3.501 -27.506 1.00 93.81 103 ILE A N 1
ATOM 806 C CA . ILE A 1 103 ? 9.874 -2.077 -27.215 1.00 93.81 103 ILE A CA 1
ATOM 807 C C . ILE A 1 103 ? 11.344 -1.727 -27.399 1.00 93.81 103 ILE A C 1
ATOM 809 O O . ILE A 1 103 ? 12.230 -2.449 -26.931 1.00 93.81 103 ILE A O 1
ATOM 813 N N . ARG A 1 104 ? 11.604 -0.616 -28.086 1.00 93.12 104 ARG A N 1
ATOM 814 C CA . ARG A 1 104 ? 12.928 -0.005 -28.152 1.00 93.12 104 ARG A CA 1
ATOM 815 C C . ARG A 1 104 ? 12.790 1.507 -28.064 1.00 93.12 104 ARG A C 1
ATOM 817 O O . ARG A 1 104 ? 12.122 2.113 -28.896 1.00 93.12 104 ARG A O 1
ATOM 824 N N . ILE A 1 105 ? 13.435 2.106 -27.072 1.00 94.94 105 ILE A N 1
ATOM 825 C CA . ILE A 1 105 ? 13.536 3.560 -26.945 1.00 94.94 105 ILE A CA 1
ATOM 826 C C . ILE A 1 105 ? 14.912 3.952 -27.443 1.00 94.94 105 ILE A C 1
ATOM 828 O O . ILE A 1 105 ? 15.916 3.519 -26.892 1.00 94.94 105 ILE A O 1
ATOM 832 N N . GLU A 1 106 ? 14.967 4.743 -28.496 1.00 93.94 106 GLU A N 1
ATOM 833 C CA . GLU A 1 106 ? 16.199 5.174 -29.134 1.00 93.94 106 GLU A CA 1
ATOM 834 C C . GLU A 1 106 ? 16.480 6.628 -28.779 1.00 93.94 106 GLU A C 1
ATOM 836 O O . GLU A 1 106 ? 15.579 7.463 -28.781 1.00 93.94 106 GLU A O 1
ATOM 841 N N . ILE A 1 107 ? 17.744 6.927 -28.512 1.00 93.06 107 ILE A N 1
ATOM 842 C CA . ILE A 1 107 ? 18.274 8.282 -28.423 1.00 93.06 107 ILE A CA 1
ATOM 843 C C . ILE A 1 107 ? 18.911 8.576 -29.769 1.00 93.06 107 ILE A C 1
ATOM 845 O O . ILE A 1 107 ? 19.780 7.821 -30.221 1.00 93.06 107 ILE A O 1
ATOM 849 N N . ILE A 1 108 ? 18.485 9.655 -30.411 1.00 93.44 108 ILE A N 1
ATOM 850 C CA . ILE A 1 108 ? 18.977 10.049 -31.730 1.00 93.44 108 ILE A CA 1
ATOM 851 C C . ILE A 1 108 ? 19.682 11.403 -31.660 1.00 93.44 108 ILE A C 1
ATOM 853 O O . ILE A 1 108 ? 19.341 12.253 -30.838 1.00 93.44 108 ILE A O 1
ATOM 857 N N . ASP A 1 109 ? 20.705 11.591 -32.486 1.00 92.12 109 ASP A N 1
ATOM 858 C CA . ASP A 1 109 ? 21.309 12.911 -32.678 1.00 92.12 109 ASP A CA 1
ATOM 859 C C . ASP A 1 109 ? 20.439 13.802 -33.584 1.00 92.12 109 ASP A C 1
ATOM 861 O O . ASP A 1 109 ? 19.358 13.409 -34.029 1.00 92.12 109 ASP A O 1
ATOM 865 N N . ASP A 1 110 ? 20.899 15.028 -33.839 1.00 90.62 110 ASP A N 1
ATOM 866 C CA . ASP A 1 110 ? 20.182 16.004 -34.670 1.00 90.62 110 ASP A CA 1
ATOM 867 C C . ASP A 1 110 ? 20.120 15.597 -36.162 1.00 90.62 110 ASP A C 1
ATOM 869 O O . ASP A 1 110 ? 19.340 16.165 -36.924 1.00 90.62 110 ASP A O 1
ATOM 873 N N . GLU A 1 111 ? 20.898 14.591 -36.579 1.00 90.81 111 GLU A N 1
ATOM 874 C CA . GLU A 1 111 ? 20.871 14.000 -37.926 1.00 90.81 111 GLU A CA 1
ATOM 875 C C . GLU A 1 111 ? 19.963 12.754 -37.995 1.00 90.81 111 GLU A C 1
ATOM 877 O O . GLU A 1 111 ? 19.801 12.147 -39.056 1.00 90.81 111 GLU A O 1
ATOM 882 N N . GLY A 1 112 ? 19.345 12.364 -36.873 1.00 87.69 112 GLY A N 1
ATOM 883 C CA . GLY A 1 112 ? 18.450 11.212 -36.769 1.00 87.69 112 GLY A CA 1
ATOM 884 C C . GLY A 1 112 ? 19.165 9.867 -36.613 1.00 87.69 112 GLY A C 1
ATOM 885 O O . GLY A 1 112 ? 18.526 8.812 -36.722 1.00 87.69 112 GLY A O 1
ATOM 886 N N . LYS A 1 113 ? 20.475 9.866 -36.352 1.00 90.06 113 LYS A N 1
ATOM 887 C CA . LYS A 1 113 ? 21.257 8.649 -36.127 1.00 90.06 113 LYS A CA 1
ATOM 888 C C . LYS A 1 113 ? 21.134 8.202 -34.674 1.00 90.06 113 LYS A C 1
ATOM 890 O O . LYS A 1 113 ? 21.265 8.992 -33.745 1.00 90.06 113 LYS A O 1
ATOM 895 N N . VAL A 1 114 ? 20.928 6.899 -34.476 1.00 89.94 114 VAL A N 1
ATOM 896 C CA . VAL A 1 114 ? 20.843 6.289 -33.142 1.00 89.94 114 VAL A CA 1
ATOM 897 C C . VAL A 1 114 ? 22.208 6.350 -32.454 1.00 89.94 114 VAL A C 1
ATOM 899 O O . VAL A 1 114 ? 23.191 5.796 -32.947 1.00 89.94 114 VAL A O 1
ATOM 902 N N . THR A 1 115 ? 22.251 7.018 -31.305 1.00 87.38 115 THR A N 1
ATOM 903 C CA . THR A 1 115 ? 23.436 7.166 -30.446 1.00 87.38 115 THR A CA 1
ATOM 904 C C . THR A 1 115 ? 23.352 6.305 -29.186 1.00 87.38 115 THR A C 1
ATOM 906 O O . THR A 1 115 ? 24.376 5.978 -28.588 1.00 87.38 115 THR A O 1
ATOM 909 N N . GLY A 1 116 ? 22.148 5.870 -28.817 1.00 86.69 116 GLY A N 1
ATOM 910 C CA . GLY A 1 116 ? 21.907 4.908 -27.749 1.00 86.69 116 GLY A CA 1
ATOM 911 C C . GLY A 1 116 ? 20.498 4.344 -27.830 1.00 86.69 116 GLY A C 1
ATOM 912 O O . GLY A 1 116 ? 19.649 4.891 -28.528 1.00 86.69 116 GLY A O 1
ATOM 913 N N . TYR A 1 117 ? 20.245 3.231 -27.149 1.00 88.06 117 TYR A N 1
ATOM 914 C CA . TYR A 1 117 ? 18.903 2.674 -27.072 1.00 88.06 117 TYR A CA 1
ATOM 915 C C . TYR A 1 117 ? 18.702 1.851 -25.800 1.00 88.06 117 TYR A C 1
ATOM 917 O O . TYR A 1 117 ? 19.660 1.330 -25.233 1.00 88.06 117 TYR A O 1
ATOM 925 N N . LEU A 1 118 ? 17.442 1.725 -25.394 1.00 90.19 118 LEU A N 1
ATOM 926 C CA . LEU A 1 118 ? 16.970 0.821 -24.356 1.00 90.19 118 LEU A CA 1
ATOM 927 C C . LEU A 1 118 ? 16.035 -0.199 -25.005 1.00 90.19 118 LEU A C 1
ATOM 929 O O . LEU A 1 118 ? 15.070 0.182 -25.670 1.00 90.19 118 LEU A O 1
ATOM 933 N N . THR A 1 119 ? 16.344 -1.485 -24.870 1.00 89.44 119 THR A N 1
ATOM 934 C CA . THR A 1 119 ? 15.456 -2.579 -25.291 1.00 89.44 119 THR A CA 1
ATOM 935 C C . THR A 1 119 ? 14.359 -2.800 -24.259 1.00 89.44 119 THR A C 1
ATOM 937 O O . THR A 1 119 ? 14.403 -2.231 -23.173 1.00 89.44 119 THR A O 1
ATOM 940 N N . LYS A 1 120 ? 13.400 -3.674 -24.571 1.00 87.38 120 LYS A N 1
ATOM 941 C CA . LYS A 1 120 ? 12.394 -4.127 -23.612 1.00 87.38 120 LYS A CA 1
ATOM 942 C C . LYS A 1 120 ? 13.025 -4.634 -22.315 1.00 87.38 120 LYS A C 1
ATOM 944 O O . LYS A 1 120 ? 12.665 -4.130 -21.266 1.00 87.38 120 LYS A O 1
ATOM 949 N N . ASP A 1 121 ? 13.997 -5.538 -22.388 1.00 83.81 121 ASP A N 1
ATOM 950 C CA . ASP A 1 121 ? 14.664 -6.073 -21.193 1.00 83.81 121 ASP A CA 1
ATOM 951 C C . ASP A 1 121 ? 15.298 -4.945 -20.358 1.00 83.81 121 ASP A C 1
ATOM 953 O O . ASP A 1 121 ? 15.108 -4.879 -19.150 1.00 83.81 121 ASP A O 1
ATOM 957 N N . GLY A 1 122 ? 15.947 -3.971 -21.009 1.00 84.69 122 GLY A N 1
ATOM 958 C CA . GLY A 1 122 ? 16.483 -2.794 -20.319 1.00 84.69 122 GLY A CA 1
ATOM 959 C C . GLY A 1 122 ? 15.404 -1.882 -19.715 1.00 84.69 122 GLY A C 1
ATOM 960 O O . GLY A 1 122 ? 15.605 -1.318 -18.643 1.00 84.69 122 GLY A O 1
ATOM 961 N N . VAL A 1 123 ? 14.250 -1.739 -20.376 1.00 88.00 123 VAL A N 1
ATOM 962 C CA . VAL A 1 123 ? 13.079 -1.017 -19.846 1.00 88.00 123 VAL A CA 1
ATOM 963 C C . VAL A 1 123 ? 12.576 -1.695 -18.571 1.00 88.00 123 VAL A C 1
ATOM 965 O O . VAL A 1 123 ? 12.318 -1.010 -17.580 1.00 88.00 123 VAL A O 1
ATOM 968 N N . MET A 1 124 ? 12.472 -3.025 -18.582 1.00 87.38 124 MET A N 1
ATOM 969 C CA . MET A 1 124 ? 12.025 -3.811 -17.432 1.00 87.38 124 MET A CA 1
ATOM 970 C C . MET A 1 124 ? 13.019 -3.717 -16.274 1.00 87.38 124 MET A C 1
ATOM 972 O O . MET A 1 124 ? 12.606 -3.423 -15.156 1.00 87.38 124 MET A O 1
ATOM 976 N N . ASP A 1 125 ? 14.322 -3.846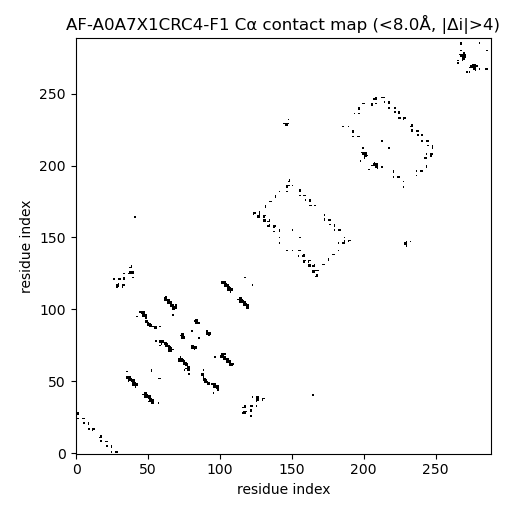 -16.542 1.00 86.62 125 ASP A N 1
ATOM 977 C CA . ASP A 1 125 ? 15.375 -3.725 -15.526 1.00 86.62 125 ASP A CA 1
ATOM 978 C C . ASP A 1 125 ? 15.352 -2.355 -14.825 1.00 86.62 125 ASP A C 1
ATOM 980 O O . ASP A 1 125 ? 15.406 -2.271 -13.595 1.00 86.62 125 ASP A O 1
ATOM 984 N N . VAL A 1 126 ? 15.254 -1.260 -15.588 1.00 87.06 126 VAL A N 1
ATOM 985 C CA . VAL A 1 126 ? 15.164 0.100 -15.026 1.00 87.06 126 VAL A CA 1
ATOM 986 C C . VAL A 1 126 ? 13.881 0.263 -14.208 1.00 87.06 126 VAL A C 1
ATOM 988 O O . VAL A 1 126 ? 13.924 0.776 -13.088 1.00 87.06 126 VAL A O 1
ATOM 991 N N . SER A 1 127 ? 12.749 -0.204 -14.746 1.00 90.19 127 SER A N 1
ATOM 992 C CA . SER A 1 127 ? 11.449 -0.155 -14.072 1.00 90.19 127 SER A CA 1
ATOM 993 C C . SER A 1 127 ? 11.484 -0.894 -12.732 1.00 90.19 127 SER A C 1
ATOM 995 O O . SER A 1 127 ? 11.136 -0.323 -11.698 1.00 90.19 127 SER A O 1
ATOM 997 N N . ASP A 1 128 ? 11.934 -2.146 -12.726 1.00 91.56 128 ASP A N 1
ATOM 998 C CA . ASP A 1 128 ? 11.926 -2.997 -11.540 1.00 91.56 128 ASP A CA 1
ATOM 999 C C . ASP A 1 128 ? 12.862 -2.474 -10.453 1.00 91.56 128 ASP A C 1
ATOM 1001 O O . ASP A 1 128 ? 12.482 -2.464 -9.284 1.00 91.56 128 ASP A O 1
ATOM 1005 N N . ASN A 1 129 ? 14.051 -1.981 -10.808 1.00 91.12 129 ASN A N 1
ATOM 1006 C CA . ASN A 1 129 ? 14.972 -1.397 -9.830 1.00 91.12 129 ASN A CA 1
ATOM 1007 C C . ASN A 1 129 ? 14.343 -0.212 -9.084 1.00 91.12 129 ASN A C 1
ATOM 1009 O O . ASN A 1 129 ? 14.456 -0.122 -7.856 1.00 91.12 129 ASN A O 1
ATOM 1013 N N . TYR A 1 130 ? 13.642 0.664 -9.809 1.00 93.69 130 TYR A N 1
ATOM 1014 C CA . TYR A 1 130 ? 12.904 1.769 -9.206 1.00 93.69 130 TYR A CA 1
ATOM 1015 C C . TYR A 1 130 ? 11.782 1.261 -8.292 1.00 93.69 130 TYR A C 1
ATOM 1017 O O . TYR A 1 130 ? 11.751 1.603 -7.108 1.00 93.69 130 TYR A O 1
ATOM 1025 N N . TRP A 1 131 ? 10.895 0.402 -8.803 1.00 94.94 131 TRP A N 1
ATOM 1026 C CA . TRP A 1 131 ? 9.720 -0.059 -8.056 1.00 94.94 131 TRP A CA 1
ATOM 1027 C C . TRP A 1 131 ? 10.074 -0.926 -6.844 1.00 94.94 131 TRP A C 1
ATOM 1029 O O . TRP A 1 131 ? 9.406 -0.840 -5.816 1.00 94.94 131 TRP A O 1
ATOM 1039 N N . ILE A 1 132 ? 11.164 -1.696 -6.902 1.00 96.25 132 ILE A N 1
ATOM 1040 C CA . ILE A 1 132 ? 11.710 -2.418 -5.744 1.00 96.25 132 ILE A CA 1
ATOM 1041 C C . ILE A 1 132 ? 12.184 -1.437 -4.668 1.00 96.25 132 ILE A C 1
ATOM 1043 O O . ILE A 1 132 ? 11.906 -1.649 -3.486 1.00 96.25 132 ILE A O 1
ATOM 1047 N N . SER A 1 133 ? 12.921 -0.392 -5.054 1.00 95.62 133 SER A N 1
ATOM 1048 C CA . SER A 1 133 ? 13.403 0.631 -4.119 1.00 95.62 133 SER A CA 1
ATOM 1049 C C . SER A 1 133 ? 12.234 1.357 -3.453 1.00 95.62 133 SER A C 1
ATOM 1051 O O . SER A 1 133 ? 12.190 1.484 -2.227 1.00 95.62 133 SER A O 1
ATOM 1053 N N . GLU A 1 134 ? 11.250 1.754 -4.256 1.00 95.25 134 GLU A N 1
ATOM 1054 C CA . GLU A 1 134 ? 10.051 2.444 -3.795 1.00 95.25 134 GLU A CA 1
ATOM 1055 C C . GLU A 1 134 ? 9.224 1.564 -2.849 1.00 95.25 134 GLU A C 1
ATOM 1057 O O . GLU A 1 134 ? 8.923 1.970 -1.726 1.00 95.25 134 GLU A O 1
ATOM 1062 N N . ALA A 1 135 ? 8.957 0.310 -3.229 1.00 96.81 135 ALA A N 1
ATOM 1063 C CA . ALA A 1 135 ? 8.256 -0.647 -2.379 1.00 96.81 135 ALA A CA 1
ATOM 1064 C C . ALA A 1 135 ? 8.985 -0.861 -1.044 1.00 96.81 135 ALA A C 1
ATOM 1066 O O . ALA A 1 135 ? 8.362 -0.814 0.015 1.00 96.81 135 ALA A O 1
ATOM 1067 N N . LYS A 1 136 ? 10.312 -1.047 -1.060 1.00 96.00 136 LYS A N 1
ATOM 1068 C CA . LYS A 1 136 ? 11.111 -1.201 0.169 1.00 96.00 136 LYS A CA 1
ATOM 1069 C C . LYS A 1 136 ? 11.061 0.040 1.056 1.00 96.00 136 LYS A C 1
ATOM 1071 O O . LYS A 1 136 ? 10.958 -0.105 2.271 1.00 96.00 136 LYS A O 1
ATOM 1076 N N . SER A 1 137 ? 11.123 1.235 0.469 1.00 94.44 137 SER A N 1
ATOM 1077 C CA . SER A 1 137 ? 10.996 2.501 1.196 1.00 94.44 137 SER A CA 1
ATOM 1078 C C . SER A 1 137 ? 9.644 2.589 1.905 1.00 94.44 137 SER A C 1
ATOM 1080 O O . SER A 1 137 ? 9.590 2.794 3.117 1.00 94.44 137 SER A O 1
ATOM 1082 N N . GLN A 1 138 ? 8.553 2.340 1.179 1.00 94.12 138 GLN A N 1
ATOM 1083 C CA . GLN A 1 138 ? 7.194 2.415 1.716 1.00 94.12 138 GLN A CA 1
ATOM 1084 C C . GLN A 1 138 ? 6.926 1.338 2.779 1.00 94.12 138 GLN A C 1
ATOM 1086 O O . GLN A 1 138 ? 6.393 1.640 3.847 1.00 94.12 138 GLN A O 1
ATOM 1091 N N . ILE A 1 139 ? 7.369 0.097 2.550 1.00 93.19 139 ILE A N 1
ATOM 1092 C CA . ILE A 1 139 ? 7.320 -0.983 3.550 1.00 93.19 139 ILE A CA 1
ATOM 1093 C C . ILE A 1 139 ? 8.133 -0.601 4.794 1.00 93.19 139 ILE A C 1
ATOM 1095 O O . ILE A 1 139 ? 7.679 -0.803 5.919 1.00 93.19 139 ILE A O 1
ATOM 1099 N N . GLY A 1 140 ? 9.324 -0.026 4.612 1.00 90.88 140 GLY A N 1
ATOM 1100 C CA . GLY A 1 140 ? 10.165 0.452 5.707 1.00 90.88 140 GLY A CA 1
ATOM 1101 C C . GLY A 1 140 ? 9.474 1.526 6.547 1.00 90.88 140 GLY A C 1
ATOM 1102 O O . GLY A 1 140 ? 9.495 1.442 7.772 1.00 90.88 140 GLY A O 1
ATOM 1103 N N . GLN A 1 141 ? 8.801 2.486 5.908 1.00 87.75 141 GLN A N 1
ATOM 1104 C CA . GLN A 1 141 ? 8.028 3.530 6.591 1.00 87.75 141 GLN A CA 1
ATOM 1105 C C . GLN A 1 141 ? 6.850 2.955 7.386 1.00 87.75 141 GLN A C 1
ATOM 1107 O O . GLN A 1 141 ? 6.615 3.366 8.519 1.00 87.75 141 GLN A O 1
ATOM 1112 N N . LEU A 1 142 ? 6.130 1.980 6.824 1.00 85.56 142 LEU A N 1
ATOM 1113 C CA . LEU A 1 142 ? 5.029 1.297 7.512 1.00 85.56 142 LEU A CA 1
ATOM 1114 C C . LEU A 1 142 ? 5.514 0.454 8.705 1.00 85.56 142 LEU A C 1
ATOM 1116 O O . LEU A 1 142 ? 4.805 0.328 9.703 1.00 85.56 142 LEU A O 1
ATOM 1120 N N . ASN A 1 143 ? 6.724 -0.104 8.618 1.00 82.88 143 ASN A N 1
ATOM 1121 C CA . ASN A 1 143 ? 7.293 -0.977 9.644 1.00 82.88 143 ASN A CA 1
ATOM 1122 C C . ASN A 1 143 ? 8.132 -0.258 10.707 1.00 82.88 143 ASN A C 1
ATOM 1124 O O . ASN A 1 143 ? 8.389 -0.876 11.738 1.00 82.88 143 ASN A O 1
ATOM 1128 N N . ALA A 1 144 ? 8.543 0.999 10.499 1.00 76.19 144 ALA A N 1
ATOM 1129 C CA . ALA A 1 144 ? 9.442 1.724 11.405 1.00 76.19 144 ALA A CA 1
ATOM 1130 C C . ALA A 1 144 ? 8.956 1.716 12.866 1.00 76.19 144 ALA A C 1
ATOM 1132 O O . ALA A 1 144 ? 9.747 1.470 13.772 1.00 76.19 144 ALA A O 1
ATOM 1133 N N . ASP A 1 145 ? 7.644 1.861 13.062 1.00 65.62 145 ASP A N 1
ATOM 1134 C CA . ASP A 1 145 ? 6.999 1.790 14.376 1.00 65.62 145 ASP A CA 1
ATOM 1135 C C . ASP A 1 145 ? 6.132 0.529 14.541 1.00 65.62 145 ASP A C 1
ATOM 1137 O O . ASP A 1 145 ? 5.456 0.359 15.550 1.00 65.62 145 ASP A O 1
ATOM 1141 N N . GLY A 1 146 ? 6.127 -0.375 13.557 1.00 67.12 146 GLY A N 1
ATOM 1142 C CA . GLY A 1 146 ? 5.155 -1.459 13.417 1.00 67.12 146 GLY A CA 1
ATOM 1143 C C . GLY A 1 146 ? 3.771 -0.951 12.995 1.00 67.12 146 GLY A C 1
ATOM 1144 O O . GLY A 1 146 ? 3.288 0.056 13.516 1.00 67.12 146 GLY A O 1
ATOM 1145 N N . VAL A 1 147 ? 3.114 -1.684 12.087 1.00 72.06 147 VAL A N 1
ATOM 1146 C CA . VAL A 1 147 ? 1.823 -1.295 11.491 1.00 72.06 147 VAL A CA 1
ATOM 1147 C C . VAL A 1 147 ? 0.798 -0.932 12.574 1.00 72.06 147 VAL A C 1
ATOM 1149 O O . VAL A 1 147 ? 0.350 -1.789 13.338 1.00 72.06 147 VAL A O 1
ATOM 1152 N N . ASN A 1 148 ? 0.427 0.343 12.652 1.00 67.44 148 ASN A N 1
ATOM 1153 C CA . ASN A 1 148 ? -0.421 0.926 13.687 1.00 67.44 148 ASN A CA 1
ATOM 1154 C C . ASN 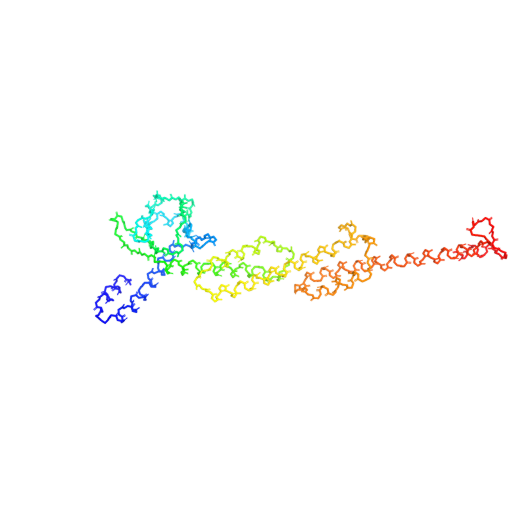A 1 148 ? -1.609 1.700 13.078 1.00 67.44 148 ASN A C 1
ATOM 1156 O O . ASN A 1 148 ? -1.728 1.847 11.865 1.00 67.44 148 ASN A O 1
ATOM 1160 N N . ILE A 1 149 ? -2.517 2.198 13.924 1.00 63.41 149 ILE A N 1
ATOM 1161 C CA . ILE A 1 149 ? -3.745 2.890 13.482 1.00 63.41 149 ILE A CA 1
ATOM 1162 C C . ILE A 1 149 ? -3.507 4.263 12.837 1.00 63.41 149 ILE A C 1
ATOM 1164 O O . ILE A 1 149 ? -4.428 4.818 12.246 1.00 63.41 149 ILE A O 1
ATOM 1168 N N . THR A 1 150 ? -2.306 4.831 12.978 1.00 71.50 150 THR A N 1
ATOM 1169 C CA . THR A 1 150 ? -1.938 6.082 12.298 1.00 71.50 150 THR A CA 1
ATOM 1170 C C . THR A 1 150 ? -1.492 5.835 10.864 1.00 71.50 150 THR A C 1
ATOM 1172 O O . THR A 1 150 ? -1.532 6.763 10.057 1.00 71.50 150 THR A O 1
ATOM 1175 N N . ASN A 1 151 ? -1.138 4.589 10.515 1.00 80.75 151 ASN A N 1
ATOM 1176 C CA . ASN A 1 151 ? -1.023 4.225 9.115 1.00 80.75 151 ASN A CA 1
ATOM 1177 C C . ASN A 1 151 ? -2.385 4.387 8.439 1.00 80.75 151 ASN A C 1
ATOM 1179 O O . ASN A 1 151 ? -3.436 4.072 8.997 1.00 80.75 151 ASN A O 1
ATOM 1183 N N . THR A 1 152 ? -2.368 4.874 7.211 1.00 82.25 152 THR A N 1
ATOM 1184 C CA . THR A 1 152 ? -3.567 5.012 6.394 1.00 82.25 152 THR A CA 1
ATOM 1185 C C . THR A 1 152 ? -3.672 3.827 5.446 1.00 82.25 152 THR A C 1
ATOM 1187 O O . THR A 1 152 ? -2.666 3.311 4.960 1.00 82.25 152 THR A O 1
ATOM 1190 N N . GLN A 1 153 ? -4.902 3.428 5.114 1.00 90.56 153 GLN A N 1
ATOM 1191 C CA . GLN A 1 153 ? -5.130 2.460 4.038 1.00 90.56 153 GLN A CA 1
ATOM 1192 C C . GLN A 1 153 ? -4.480 2.927 2.721 1.00 90.56 153 GLN A C 1
ATOM 1194 O O . GLN A 1 153 ? -4.042 2.096 1.935 1.00 90.56 153 GLN A O 1
ATOM 1199 N N . ALA A 1 154 ? -4.361 4.245 2.508 1.00 91.69 154 ALA A N 1
ATOM 1200 C CA . ALA A 1 154 ? -3.648 4.817 1.370 1.00 91.69 154 ALA A CA 1
ATOM 1201 C C . ALA A 1 154 ? -2.165 4.413 1.347 1.00 91.69 154 ALA A C 1
ATOM 1203 O O . ALA A 1 154 ? -1.720 3.890 0.339 1.00 91.69 154 ALA A O 1
ATOM 1204 N N . GLN A 1 155 ? -1.438 4.520 2.465 1.00 92.19 155 GLN A N 1
ATOM 1205 C CA . GLN A 1 155 ? -0.023 4.113 2.521 1.00 92.19 155 GLN A CA 1
ATOM 1206 C C . GLN A 1 155 ? 0.183 2.619 2.224 1.00 92.19 155 GLN A C 1
ATOM 1208 O O . GLN A 1 155 ? 1.181 2.235 1.621 1.00 92.19 155 GLN A O 1
ATOM 1213 N N . ILE A 1 156 ? -0.755 1.757 2.635 1.00 92.81 156 ILE A N 1
ATOM 1214 C CA . ILE A 1 156 ? -0.689 0.325 2.304 1.00 92.81 156 ILE A CA 1
ATOM 1215 C C . ILE A 1 156 ? -0.984 0.104 0.819 1.00 92.81 156 ILE A C 1
ATOM 1217 O O . ILE A 1 156 ? -0.310 -0.702 0.182 1.00 92.81 156 ILE A O 1
ATOM 1221 N N . ASN A 1 157 ? -1.958 0.827 0.263 1.00 94.62 157 ASN A N 1
ATOM 1222 C CA . ASN A 1 157 ? -2.271 0.769 -1.162 1.00 94.62 157 ASN A CA 1
ATOM 1223 C C . ASN A 1 157 ? -1.092 1.257 -2.014 1.00 94.62 157 ASN A C 1
ATOM 1225 O O . ASN A 1 157 ? -0.812 0.645 -3.039 1.00 94.62 157 ASN A O 1
ATOM 1229 N N . ASP A 1 158 ? -0.380 2.298 -1.577 1.00 93.69 158 ASP A N 1
ATOM 1230 C CA . ASP A 1 158 ? 0.828 2.783 -2.248 1.00 93.69 158 ASP A CA 1
ATOM 1231 C C . ASP A 1 158 ? 1.882 1.663 -2.303 1.00 93.69 158 ASP A C 1
ATOM 1233 O O . ASP A 1 158 ? 2.413 1.366 -3.376 1.00 93.69 158 ASP A O 1
ATOM 1237 N N . ALA A 1 159 ? 2.100 0.950 -1.186 1.00 95.56 159 ALA A N 1
ATOM 1238 C CA . ALA A 1 159 ? 3.054 -0.163 -1.130 1.00 95.56 159 ALA A CA 1
ATOM 1239 C C . ALA A 1 159 ? 2.627 -1.339 -2.018 1.00 95.56 159 ALA A C 1
ATOM 1241 O O . ALA A 1 159 ? 3.460 -1.955 -2.687 1.00 95.56 159 ALA A O 1
ATOM 1242 N N . GLN A 1 160 ? 1.326 -1.645 -2.057 1.00 96.00 160 GLN A N 1
ATOM 1243 C CA . GLN A 1 160 ? 0.760 -2.647 -2.966 1.00 96.00 160 GLN A CA 1
ATOM 1244 C C . GLN A 1 160 ? 0.978 -2.259 -4.428 1.00 96.00 160 GLN A C 1
ATOM 1246 O O . GLN A 1 160 ? 1.350 -3.105 -5.239 1.00 96.00 160 GLN A O 1
ATOM 1251 N N . GLU A 1 161 ? 0.770 -0.989 -4.759 1.00 93.81 161 GLU A N 1
ATOM 1252 C CA . GLU A 1 161 ? 0.936 -0.464 -6.107 1.00 93.81 161 GLU A CA 1
ATOM 1253 C C . GLU A 1 161 ? 2.404 -0.508 -6.545 1.00 93.81 161 GLU A C 1
ATOM 1255 O O . GLU A 1 161 ? 2.700 -0.969 -7.649 1.00 93.81 161 GLU A O 1
ATOM 1260 N N . ALA A 1 162 ? 3.340 -0.128 -5.673 1.00 94.94 162 ALA A N 1
ATOM 1261 C CA . ALA A 1 162 ? 4.766 -0.241 -5.960 1.00 94.94 162 ALA A CA 1
ATOM 1262 C C . ALA A 1 162 ? 5.172 -1.700 -6.244 1.00 94.94 162 ALA A C 1
ATOM 1264 O O . ALA A 1 162 ? 5.828 -1.976 -7.246 1.00 94.94 162 ALA A O 1
ATOM 1265 N N . VAL A 1 163 ? 4.709 -2.659 -5.430 1.00 96.12 163 VAL A N 1
ATOM 1266 C CA . VAL A 1 163 ? 4.971 -4.093 -5.655 1.00 96.12 163 VAL A CA 1
ATOM 1267 C C . VAL A 1 163 ? 4.320 -4.607 -6.944 1.00 96.12 163 VAL A C 1
ATOM 1269 O O . VAL A 1 163 ? 4.923 -5.404 -7.668 1.00 96.12 163 VAL A O 1
ATOM 1272 N N . ARG A 1 164 ? 3.102 -4.154 -7.267 1.00 92.88 164 ARG A N 1
ATOM 1273 C CA . ARG A 1 164 ? 2.378 -4.549 -8.485 1.00 92.88 164 ARG A CA 1
ATOM 1274 C C . ARG A 1 164 ? 3.175 -4.223 -9.747 1.00 92.88 164 ARG A C 1
ATOM 1276 O O . ARG A 1 164 ? 3.175 -5.044 -10.666 1.00 92.88 164 ARG A O 1
ATOM 1283 N N . ASN A 1 165 ? 3.848 -3.072 -9.755 1.00 91.25 165 ASN A N 1
ATOM 1284 C CA . ASN A 1 165 ? 4.621 -2.555 -10.885 1.00 91.25 165 ASN A CA 1
ATOM 1285 C C . ASN A 1 165 ? 6.018 -3.194 -11.057 1.00 91.25 165 ASN A C 1
ATOM 1287 O O . ASN A 1 165 ? 6.724 -2.846 -12.003 1.00 91.25 165 ASN A O 1
ATOM 1291 N N . ILE A 1 166 ? 6.407 -4.152 -10.207 1.00 92.12 166 ILE A N 1
ATOM 1292 C CA . ILE A 1 166 ? 7.583 -5.014 -10.424 1.00 92.12 166 ILE A CA 1
ATOM 1293 C C . ILE A 1 166 ? 7.175 -6.150 -11.369 1.00 92.12 166 ILE A C 1
ATOM 1295 O O . ILE A 1 166 ? 6.178 -6.823 -11.102 1.00 92.12 166 ILE A O 1
ATOM 1299 N N . HIS A 1 167 ? 7.903 -6.402 -12.452 1.00 87.12 167 HIS A N 1
ATOM 1300 C CA . HIS A 1 167 ? 7.473 -7.332 -13.500 1.00 87.12 167 HIS A CA 1
ATOM 1301 C C . HIS A 1 167 ? 8.386 -8.548 -13.679 1.00 87.12 167 HIS A C 1
ATOM 1303 O O . HIS A 1 167 ? 7.878 -9.667 -13.639 1.00 87.12 167 HIS A O 1
ATOM 1309 N N . ASP A 1 168 ? 9.695 -8.360 -13.829 1.00 88.25 168 ASP A N 1
ATOM 1310 C CA . ASP A 1 168 ? 10.635 -9.434 -14.180 1.00 88.25 168 ASP A CA 1
ATOM 1311 C C . ASP A 1 168 ? 11.327 -10.019 -12.943 1.00 88.25 168 ASP A C 1
ATOM 1313 O O . ASP A 1 168 ? 11.640 -11.214 -12.889 1.00 88.25 168 ASP A O 1
ATOM 1317 N N . ASN A 1 169 ? 11.489 -9.227 -11.880 1.00 91.19 169 ASN A N 1
ATOM 1318 C CA . ASN A 1 169 ? 12.065 -9.682 -10.619 1.00 91.19 169 ASN A CA 1
ATOM 1319 C C . ASN A 1 169 ? 11.035 -10.415 -9.736 1.00 91.19 169 ASN A C 1
ATOM 1321 O O . ASN A 1 169 ? 10.699 -9.991 -8.627 1.00 91.19 169 ASN A O 1
ATOM 1325 N N . ILE A 1 170 ? 10.522 -11.543 -10.239 1.00 93.75 170 ILE A N 1
ATOM 1326 C CA . ILE A 1 170 ? 9.422 -12.317 -9.637 1.00 93.75 170 ILE A CA 1
ATOM 1327 C C . ILE A 1 170 ? 9.721 -12.758 -8.201 1.00 93.75 170 ILE A C 1
ATOM 1329 O O . ILE A 1 170 ? 8.839 -12.714 -7.344 1.00 93.75 170 ILE A O 1
ATOM 1333 N N . THR A 1 171 ? 10.957 -13.172 -7.915 1.00 96.56 171 THR A N 1
ATOM 1334 C CA . THR A 1 171 ? 11.345 -13.612 -6.567 1.00 96.56 171 THR A CA 1
ATOM 1335 C C . THR A 1 171 ? 11.201 -12.475 -5.557 1.00 96.56 171 THR A C 1
ATOM 1337 O O . THR A 1 171 ? 10.534 -12.651 -4.538 1.00 96.56 171 THR A O 1
ATOM 1340 N N . VAL A 1 172 ? 11.757 -11.295 -5.861 1.00 97.00 172 VAL A N 1
ATOM 1341 C CA . VAL A 1 172 ? 11.649 -10.117 -4.986 1.00 97.00 172 VAL A CA 1
ATOM 1342 C C . VAL A 1 172 ? 10.208 -9.620 -4.926 1.00 97.00 172 VAL A C 1
ATOM 1344 O O . VAL A 1 172 ? 9.722 -9.301 -3.844 1.00 97.00 172 VAL A O 1
ATOM 1347 N N . LYS A 1 173 ? 9.485 -9.616 -6.054 1.00 96.94 173 LYS A N 1
ATOM 1348 C CA . LYS A 1 173 ? 8.060 -9.266 -6.092 1.00 96.94 173 LYS A CA 1
ATOM 1349 C C . LYS A 1 173 ? 7.251 -10.114 -5.114 1.00 96.94 173 LYS A C 1
ATOM 1351 O O . LYS A 1 173 ? 6.496 -9.566 -4.319 1.00 96.94 173 LYS A O 1
ATOM 1356 N N . ASN A 1 174 ? 7.426 -11.434 -5.144 1.00 97.81 174 ASN A N 1
ATOM 1357 C CA . ASN A 1 174 ? 6.698 -12.351 -4.268 1.00 97.81 174 ASN A CA 1
ATOM 1358 C C . ASN A 1 174 ? 7.044 -12.133 -2.789 1.00 97.81 174 ASN A C 1
ATOM 1360 O O . ASN A 1 174 ? 6.153 -12.172 -1.941 1.00 97.81 174 ASN A O 1
ATOM 1364 N N . GLU A 1 175 ? 8.314 -11.867 -2.477 1.00 97.81 175 GLU A N 1
ATOM 1365 C CA . GLU A 1 175 ? 8.750 -11.550 -1.115 1.00 97.81 175 GLU A CA 1
ATOM 1366 C C . GLU A 1 175 ? 8.102 -10.257 -0.600 1.00 97.81 175 GLU A C 1
ATOM 1368 O O . GLU A 1 175 ? 7.498 -10.245 0.475 1.00 97.81 175 GLU A O 1
ATOM 1373 N N . LEU A 1 176 ? 8.171 -9.175 -1.379 1.00 97.75 176 LEU A N 1
ATOM 1374 C CA . LEU A 1 176 ? 7.577 -7.890 -1.007 1.00 97.75 176 LEU A CA 1
ATOM 1375 C C . LEU A 1 176 ? 6.045 -7.981 -0.949 1.00 97.75 176 LEU A C 1
ATOM 1377 O O . LEU A 1 176 ? 5.430 -7.426 -0.040 1.00 97.75 176 LEU A O 1
ATOM 1381 N N . GLN A 1 177 ? 5.418 -8.749 -1.844 1.00 97.94 177 GLN A N 1
ATOM 1382 C CA . GLN A 1 177 ? 3.976 -8.997 -1.820 1.00 97.94 177 GLN A CA 1
ATOM 1383 C C . GLN A 1 177 ? 3.547 -9.712 -0.536 1.00 97.94 177 GLN A C 1
ATOM 1385 O O . GLN A 1 177 ? 2.512 -9.366 0.040 1.00 97.94 177 GLN A O 1
ATOM 1390 N N . ALA A 1 178 ? 4.326 -10.687 -0.061 1.00 97.25 178 ALA A N 1
ATOM 1391 C CA . ALA A 1 178 ? 4.054 -11.360 1.205 1.00 97.25 178 ALA A CA 1
ATOM 1392 C C . ALA A 1 178 ? 4.135 -10.381 2.387 1.00 97.25 178 ALA A C 1
ATOM 1394 O O . ALA A 1 178 ? 3.240 -10.370 3.234 1.00 97.25 178 ALA A O 1
ATOM 1395 N N . GLN A 1 179 ? 5.148 -9.507 2.403 1.00 95.75 179 GLN A N 1
ATOM 1396 C CA . GLN A 1 179 ? 5.288 -8.472 3.433 1.00 95.75 179 GLN A CA 1
ATOM 1397 C C . GLN A 1 179 ? 4.090 -7.516 3.438 1.00 95.75 179 GLN A C 1
ATOM 1399 O O . GLN A 1 179 ? 3.474 -7.300 4.480 1.00 95.75 179 GLN A O 1
ATOM 1404 N N . VAL A 1 180 ? 3.697 -6.996 2.273 1.00 95.88 180 VAL A N 1
ATOM 1405 C CA . VAL A 1 180 ? 2.555 -6.078 2.152 1.00 95.88 180 VAL A CA 1
ATOM 1406 C C . VAL A 1 180 ? 1.227 -6.751 2.507 1.00 95.88 180 VAL A C 1
ATOM 1408 O O . VAL A 1 180 ? 0.359 -6.128 3.121 1.00 95.88 180 VAL A O 1
ATOM 1411 N N . THR A 1 181 ? 1.076 -8.039 2.198 1.00 95.38 181 THR A N 1
ATOM 1412 C CA . THR A 1 181 ? -0.103 -8.826 2.592 1.00 95.38 181 THR A CA 1
ATOM 1413 C C . THR A 1 181 ? -0.207 -8.953 4.112 1.00 95.38 181 THR A C 1
ATOM 1415 O O . THR A 1 181 ? -1.283 -8.753 4.679 1.00 95.38 181 THR A O 1
ATOM 1418 N N . GLU A 1 182 ? 0.906 -9.234 4.790 1.00 92.12 182 GLU A N 1
ATOM 1419 C CA . GLU A 1 182 ? 0.932 -9.293 6.253 1.00 92.12 182 GLU A CA 1
ATOM 1420 C C . GLU A 1 182 ? 0.672 -7.916 6.875 1.00 92.12 182 GLU A C 1
ATOM 1422 O O . GLU A 1 182 ? -0.107 -7.812 7.823 1.00 92.12 182 GLU A O 1
ATOM 1427 N N . MET A 1 183 ? 1.230 -6.842 6.306 1.00 90.69 183 MET A N 1
ATOM 1428 C CA . MET A 1 183 ? 0.941 -5.479 6.761 1.00 90.69 183 MET A CA 1
ATOM 1429 C C . MET A 1 183 ? -0.547 -5.139 6.639 1.00 90.69 183 MET A C 1
ATOM 1431 O O . MET A 1 183 ? -1.136 -4.636 7.595 1.00 90.69 183 MET A O 1
ATOM 1435 N N . GLN A 1 184 ? -1.188 -5.472 5.514 1.00 94.12 184 GLN A N 1
ATOM 1436 C CA . GLN A 1 184 ? -2.632 -5.289 5.346 1.00 94.12 184 GLN A CA 1
ATOM 1437 C C . GLN A 1 184 ? -3.422 -6.063 6.407 1.00 94.12 184 GLN A C 1
ATOM 1439 O O . GLN A 1 184 ? -4.369 -5.532 6.991 1.00 94.12 184 GLN A O 1
ATOM 1444 N N . ARG A 1 185 ? -3.027 -7.311 6.686 1.00 92.00 185 ARG A N 1
ATOM 1445 C CA . ARG A 1 185 ? -3.677 -8.143 7.703 1.00 92.00 185 ARG A CA 1
ATOM 1446 C C . ARG A 1 185 ? -3.580 -7.507 9.090 1.00 92.00 185 ARG A C 1
ATOM 1448 O O . ARG A 1 185 ? -4.589 -7.430 9.792 1.00 92.00 185 ARG A O 1
ATOM 1455 N N . GLN A 1 186 ? -2.392 -7.038 9.470 1.00 89.94 186 GLN A N 1
ATOM 1456 C CA . GLN A 1 186 ? -2.148 -6.365 10.749 1.00 89.94 186 GLN A CA 1
ATOM 1457 C C . GLN A 1 186 ? -2.922 -5.053 10.853 1.00 89.94 186 GLN A C 1
ATOM 1459 O O . GLN A 1 186 ? -3.570 -4.807 11.866 1.00 89.94 186 GLN A O 1
ATOM 1464 N N . TYR A 1 187 ? -2.931 -4.246 9.792 1.00 90.69 187 TYR A N 1
ATOM 1465 C CA . TYR A 1 187 ? -3.701 -3.007 9.736 1.00 90.69 187 TYR A CA 1
ATOM 1466 C C . TYR A 1 187 ? -5.192 -3.250 9.978 1.00 90.69 187 TYR A C 1
ATOM 1468 O O . TYR A 1 187 ? -5.786 -2.650 10.876 1.00 90.69 187 TYR A O 1
ATOM 1476 N N . THR A 1 188 ? -5.793 -4.178 9.228 1.00 91.31 188 THR A N 1
ATOM 1477 C CA . THR A 1 188 ? -7.211 -4.518 9.375 1.00 91.31 188 THR A CA 1
ATOM 1478 C C . THR A 1 188 ? -7.515 -5.061 10.770 1.00 91.31 188 THR A C 1
ATOM 1480 O O . THR A 1 188 ? -8.508 -4.664 11.379 1.00 91.31 188 THR A O 1
ATOM 1483 N N . TYR A 1 189 ? -6.658 -5.937 11.299 1.00 92.19 189 TYR A N 1
ATOM 1484 C CA . TYR A 1 189 ? -6.802 -6.467 12.653 1.00 92.19 189 TYR A CA 1
ATOM 1485 C C . TYR A 1 189 ? -6.790 -5.348 13.703 1.00 92.19 189 TYR A C 1
ATOM 1487 O O . TYR A 1 189 ? -7.722 -5.231 14.500 1.00 92.19 189 TYR A O 1
ATOM 1495 N N . ASN A 1 190 ? -5.774 -4.486 13.651 1.00 90.56 190 ASN A N 1
ATOM 1496 C CA . ASN A 1 190 ? -5.566 -3.412 14.612 1.00 90.56 190 ASN A CA 1
ATOM 1497 C C . ASN A 1 190 ? -6.707 -2.385 14.565 1.00 90.56 190 ASN A C 1
ATOM 1499 O O . ASN A 1 190 ? -7.272 -2.027 15.598 1.00 90.56 190 ASN A O 1
ATOM 1503 N N . HIS A 1 191 ? -7.119 -1.963 13.369 1.00 90.94 191 HIS A N 1
ATOM 1504 C CA . HIS A 1 191 ? -8.209 -1.004 13.209 1.00 90.94 191 HIS A CA 1
ATOM 1505 C C . HIS A 1 191 ? -9.556 -1.567 13.698 1.00 90.94 191 HIS A C 1
ATOM 1507 O O . HIS A 1 191 ? -10.341 -0.855 14.332 1.00 90.94 191 HIS A O 1
ATOM 1513 N N . ASN A 1 192 ? -9.839 -2.847 13.437 1.00 93.62 192 ASN A N 1
ATOM 1514 C CA . ASN A 1 192 ? -11.067 -3.489 13.910 1.00 93.62 192 ASN A CA 1
ATOM 1515 C C . ASN A 1 192 ? -11.083 -3.646 15.433 1.00 93.62 192 ASN A C 1
ATOM 1517 O O . ASN A 1 192 ? -12.115 -3.397 16.061 1.00 93.62 192 ASN A O 1
ATOM 1521 N N . LEU A 1 193 ? -9.948 -4.020 16.031 1.00 95.44 193 LEU A N 1
ATOM 1522 C CA . LEU A 1 193 ? -9.818 -4.121 17.481 1.00 95.44 193 LEU A CA 1
ATOM 1523 C C . LEU A 1 193 ? -9.970 -2.749 18.149 1.00 95.44 193 LEU A C 1
ATOM 1525 O O . LEU A 1 193 ? -10.757 -2.635 19.084 1.00 95.44 193 LEU A O 1
ATOM 1529 N N . SER A 1 194 ? -9.303 -1.707 17.630 1.00 94.25 194 SER A N 1
ATOM 1530 C CA . SER A 1 194 ? -9.456 -0.328 18.127 1.00 94.25 194 SER A CA 1
ATOM 1531 C C . SER A 1 194 ? -10.921 0.078 18.150 1.00 94.25 194 SER A C 1
ATOM 1533 O O . SER A 1 194 ? -11.449 0.449 19.189 1.00 94.25 194 SER A O 1
ATOM 1535 N N . LYS A 1 195 ? -11.606 -0.092 17.013 1.00 95.31 195 LYS A N 1
ATOM 1536 C CA . LYS A 1 195 ? -13.020 0.254 16.872 1.00 95.31 195 LYS A CA 1
ATOM 1537 C C . LYS A 1 195 ? -13.901 -0.534 17.840 1.00 95.31 195 LYS A C 1
ATOM 1539 O O . LYS A 1 195 ? -14.859 0.008 18.375 1.00 95.31 195 LYS A O 1
ATOM 1544 N N . SER A 1 196 ? -13.594 -1.810 18.064 1.00 97.62 196 SER A N 1
ATOM 1545 C CA . SER A 1 196 ? -14.342 -2.648 19.007 1.00 97.62 196 SER A CA 1
ATOM 1546 C C . SER A 1 196 ? -14.151 -2.189 20.454 1.00 97.62 196 SER A C 1
ATOM 1548 O O . SER A 1 196 ? -15.117 -2.179 21.210 1.00 97.62 196 SER A O 1
ATOM 1550 N N . ILE A 1 197 ? -12.936 -1.768 20.819 1.00 97.94 197 ILE A N 1
ATOM 1551 C CA . ILE A 1 197 ? -12.621 -1.203 22.137 1.00 97.94 197 ILE A CA 1
ATOM 1552 C C . ILE A 1 197 ? -13.288 0.167 22.317 1.00 97.94 197 ILE A C 1
ATOM 1554 O O . ILE A 1 197 ? -13.901 0.408 23.352 1.00 97.94 197 ILE A O 1
ATOM 1558 N N . ASP A 1 198 ? -13.251 1.037 21.308 1.00 96.94 198 ASP A N 1
ATO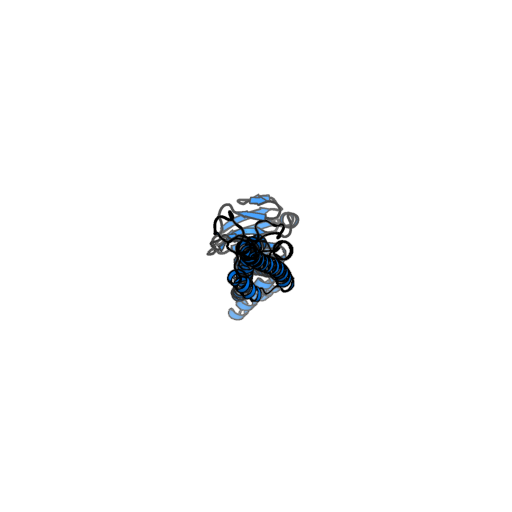M 1559 C CA . ASP A 1 198 ? -13.917 2.345 21.356 1.00 96.94 198 ASP A CA 1
ATOM 1560 C C . ASP A 1 198 ? -15.442 2.197 21.492 1.00 96.94 198 ASP A C 1
ATOM 1562 O O . ASP A 1 198 ? -16.086 2.928 22.246 1.00 96.94 198 ASP A O 1
ATOM 1566 N N . ASN A 1 199 ? -16.019 1.188 20.834 1.00 97.75 199 ASN A N 1
ATOM 1567 C CA . ASN A 1 199 ? -17.443 0.862 20.912 1.00 97.75 199 ASN A CA 1
ATOM 1568 C C . ASN A 1 199 ? -17.885 0.288 22.269 1.00 97.75 199 ASN A C 1
ATOM 1570 O O . ASN A 1 199 ? -19.083 0.085 22.466 1.00 97.75 199 ASN A O 1
ATOM 1574 N N . LEU A 1 200 ? -16.969 0.028 23.210 1.00 98.69 200 LEU A N 1
ATOM 1575 C CA . LEU A 1 200 ? -17.350 -0.301 24.587 1.00 98.69 200 LEU A CA 1
ATOM 1576 C C . LEU A 1 200 ? -18.032 0.880 25.281 1.00 98.69 200 LEU A C 1
ATOM 1578 O O . LEU A 1 200 ? -18.817 0.677 26.207 1.00 98.69 200 LEU A O 1
ATOM 1582 N N . PHE A 1 201 ? -17.744 2.105 24.844 1.00 98.75 201 PHE A N 1
ATOM 1583 C CA . PHE A 1 201 ? -18.185 3.320 25.510 1.00 98.75 201 PHE A CA 1
ATOM 1584 C C . PHE A 1 201 ? -19.372 3.967 24.800 1.00 98.75 201 PHE A C 1
ATOM 1586 O O . PHE A 1 201 ? -19.597 3.799 23.600 1.00 98.75 201 PHE A O 1
ATOM 1593 N N . THR A 1 202 ? -20.144 4.751 25.549 1.00 98.31 202 THR A N 1
ATOM 1594 C CA . THR A 1 202 ? -21.230 5.574 24.990 1.00 98.31 202 THR A CA 1
ATOM 1595 C C . THR A 1 202 ? -20.717 6.742 24.153 1.00 98.31 202 THR A C 1
ATOM 1597 O O . THR A 1 202 ? -21.437 7.268 23.308 1.00 98.31 202 THR A O 1
ATOM 1600 N N . SER A 1 203 ? -19.485 7.174 24.416 1.00 97.44 203 SER A N 1
ATOM 1601 C CA . SER A 1 203 ? -18.858 8.353 23.825 1.00 97.44 203 SER A CA 1
ATOM 1602 C C . SER A 1 203 ? -17.339 8.289 23.963 1.00 97.44 203 SER A C 1
ATOM 1604 O O . SER A 1 203 ? -16.798 7.558 24.793 1.00 97.44 203 SER A O 1
ATOM 1606 N N . SER A 1 204 ? -16.646 9.138 23.206 1.00 95.75 204 SER A N 1
ATOM 1607 C CA . SER A 1 204 ? -15.186 9.290 23.257 1.00 95.75 204 SER A CA 1
ATOM 1608 C C . SER A 1 204 ? -14.643 9.792 24.600 1.00 95.75 204 SER A C 1
ATOM 1610 O O . SER A 1 204 ? -13.443 9.707 24.833 1.00 95.75 204 SER A O 1
ATOM 1612 N N . SER A 1 205 ? -15.499 10.295 25.497 1.00 96.75 205 SER A N 1
ATOM 1613 C CA . SER A 1 205 ? -15.114 10.669 26.865 1.00 96.75 205 SER A CA 1
ATOM 1614 C C . SER A 1 205 ? -14.748 9.471 27.743 1.00 96.75 205 SER A C 1
ATOM 1616 O O . SER A 1 205 ? -14.152 9.673 28.794 1.00 96.75 205 SER A O 1
ATOM 1618 N N . GLN A 1 206 ? -15.115 8.246 27.340 1.00 98.00 206 GLN A N 1
ATOM 1619 C CA . GLN A 1 206 ? -14.834 7.009 28.081 1.00 98.00 206 GLN A CA 1
ATOM 1620 C C . GLN A 1 206 ? -15.344 7.035 29.537 1.00 98.00 206 GLN A C 1
ATOM 1622 O O . GLN A 1 206 ? -14.741 6.457 30.433 1.00 98.00 206 GLN A O 1
ATOM 1627 N N . THR A 1 207 ? -16.474 7.709 29.776 1.00 97.88 207 THR A N 1
ATOM 1628 C CA . THR A 1 207 ? -17.070 7.892 31.114 1.00 97.88 207 THR A CA 1
ATOM 1629 C C . THR A 1 207 ? -18.214 6.927 31.424 1.00 97.88 207 THR A C 1
ATOM 1631 O O . THR A 1 207 ? -18.656 6.858 32.564 1.00 97.88 207 THR A O 1
ATOM 1634 N N . ALA A 1 208 ? -18.736 6.217 30.423 1.00 98.00 208 ALA A N 1
ATOM 1635 C CA . ALA A 1 208 ? -19.810 5.244 30.591 1.00 98.00 208 ALA A CA 1
ATOM 1636 C C . ALA A 1 208 ? -19.714 4.137 29.535 1.00 98.00 208 ALA A C 1
ATOM 1638 O O . ALA A 1 208 ? -19.291 4.380 28.401 1.00 98.00 208 ALA A O 1
ATOM 1639 N N . LEU A 1 209 ? -20.127 2.927 29.919 1.00 98.69 209 LEU A N 1
ATOM 1640 C CA . LEU A 1 209 ? -20.176 1.757 29.044 1.00 98.69 209 LEU A CA 1
ATOM 1641 C C . LEU A 1 209 ? -21.517 1.647 28.318 1.00 98.69 209 LEU A C 1
ATOM 1643 O O . LEU A 1 209 ? -22.563 2.021 28.852 1.00 98.69 209 LEU A O 1
ATOM 1647 N N . GLN A 1 210 ? -21.496 1.039 27.133 1.00 98.19 210 GLN A N 1
ATOM 1648 C CA . GLN A 1 210 ? -22.712 0.547 26.490 1.00 98.19 210 GLN A CA 1
ATOM 1649 C C . GLN A 1 210 ? -23.398 -0.504 27.378 1.00 98.19 210 GLN A C 1
ATOM 1651 O O . GLN A 1 210 ? -22.755 -1.266 28.106 1.00 98.19 210 GLN A O 1
ATOM 1656 N N . SER A 1 211 ? -24.729 -0.569 27.321 1.00 95.94 211 SER A N 1
ATOM 1657 C CA . SER A 1 211 ? -25.527 -1.424 28.214 1.00 95.94 211 SER A CA 1
ATOM 1658 C C . SER A 1 211 ? -25.260 -2.923 28.041 1.00 95.94 211 SER A C 1
ATOM 1660 O O . SER A 1 211 ? -25.439 -3.678 28.995 1.00 95.94 211 SER A O 1
ATOM 1662 N N . ASN A 1 212 ? -24.808 -3.335 26.855 1.00 95.81 212 ASN A N 1
ATOM 1663 C CA . ASN A 1 212 ? -24.515 -4.716 26.476 1.00 95.81 212 ASN A CA 1
ATOM 1664 C C . ASN A 1 212 ? -23.084 -5.174 26.813 1.00 95.81 212 ASN A C 1
ATOM 1666 O O . ASN A 1 212 ? -22.744 -6.320 26.521 1.00 95.81 212 ASN A O 1
ATOM 1670 N N . VAL A 1 213 ? -22.236 -4.308 27.374 1.00 98.31 213 VAL A N 1
ATOM 1671 C CA . VAL A 1 213 ? -20.866 -4.681 27.754 1.00 98.31 213 VAL A CA 1
ATOM 1672 C C . VAL A 1 213 ? -20.899 -5.591 28.978 1.00 98.31 213 VAL A C 1
ATOM 1674 O O . VAL A 1 213 ? -21.527 -5.276 29.989 1.00 98.31 213 VAL A O 1
ATOM 1677 N N . THR A 1 214 ? -20.203 -6.724 28.882 1.00 98.12 214 THR A N 1
ATOM 1678 C CA . THR A 1 214 ? -20.093 -7.739 29.940 1.00 98.12 214 THR A CA 1
ATOM 1679 C C . THR A 1 214 ? -18.631 -8.069 30.233 1.00 98.12 214 THR A C 1
ATOM 1681 O O . THR A 1 214 ? -17.747 -7.727 29.446 1.00 98.12 214 THR A O 1
ATOM 1684 N N . GLN A 1 215 ? -18.373 -8.810 31.316 1.00 98.31 215 GLN A N 1
ATOM 1685 C CA . GLN A 1 215 ? -17.023 -9.295 31.623 1.00 98.31 215 GLN A CA 1
ATOM 1686 C C . GLN A 1 215 ? -16.457 -10.150 30.480 1.00 98.31 215 GLN A C 1
ATOM 1688 O O . GLN A 1 215 ? -15.310 -9.966 30.084 1.00 98.31 215 GLN A O 1
ATOM 1693 N N . SER A 1 216 ? -17.294 -11.001 29.874 1.00 98.44 216 SER A N 1
ATOM 1694 C CA . SER A 1 216 ? -16.905 -11.809 28.712 1.00 98.44 216 SER A CA 1
ATOM 1695 C C . SER A 1 216 ? -16.470 -10.937 27.535 1.00 98.44 216 SER A C 1
ATOM 1697 O O . SER A 1 216 ? -15.478 -11.245 26.884 1.00 98.44 216 SER A O 1
ATOM 1699 N N . THR A 1 217 ? -17.163 -9.818 27.289 1.00 98.38 217 THR A N 1
ATOM 1700 C CA . THR A 1 217 ? -16.786 -8.860 26.239 1.00 98.38 217 THR A CA 1
ATOM 1701 C C . THR A 1 217 ? -15.379 -8.307 26.472 1.00 98.38 217 THR A C 1
ATOM 1703 O O . THR A 1 217 ? -14.581 -8.230 25.538 1.00 98.38 217 THR A O 1
ATOM 1706 N N . LEU A 1 218 ? -15.059 -7.933 27.715 1.00 98.56 218 LEU A N 1
ATOM 1707 C CA . LEU A 1 218 ? -13.743 -7.394 28.059 1.00 98.56 218 LEU A CA 1
ATOM 1708 C C . LEU A 1 218 ? -12.650 -8.458 27.957 1.00 98.56 218 LEU A C 1
ATOM 1710 O O . LEU A 1 218 ? -11.567 -8.174 27.449 1.00 98.56 218 LEU A O 1
ATOM 1714 N N . ASP A 1 219 ? -12.925 -9.678 28.405 1.00 98.44 219 ASP A N 1
ATOM 1715 C CA . ASP A 1 219 ? -11.951 -10.767 28.382 1.00 98.44 219 ASP A CA 1
ATOM 1716 C C . ASP A 1 219 ? -11.635 -11.225 26.949 1.00 98.44 219 ASP A C 1
ATOM 1718 O O . ASP A 1 219 ? -10.466 -11.451 26.617 1.00 98.44 219 ASP A O 1
ATOM 1722 N N . ASP A 1 220 ? -12.636 -11.251 26.064 1.00 98.31 220 ASP A N 1
ATOM 1723 C CA . ASP A 1 220 ? -12.439 -11.514 24.636 1.00 98.31 220 ASP A CA 1
ATOM 1724 C C . ASP A 1 220 ? -11.555 -10.445 23.976 1.00 98.31 220 ASP A C 1
ATOM 1726 O O . ASP A 1 220 ? -10.620 -10.774 23.237 1.00 98.31 220 ASP A O 1
ATOM 1730 N N . LEU A 1 221 ? -11.782 -9.162 24.278 1.00 98.38 221 LEU A N 1
ATOM 1731 C CA . LEU A 1 221 ? -10.960 -8.068 23.750 1.00 98.38 221 LEU A CA 1
ATOM 1732 C C . LEU A 1 221 ? -9.533 -8.086 24.314 1.00 98.38 221 LEU A C 1
ATOM 1734 O O . LEU A 1 221 ? -8.581 -7.885 23.560 1.00 98.38 221 LEU A O 1
ATOM 1738 N N . LYS A 1 222 ? -9.348 -8.401 25.603 1.00 97.25 222 LYS A N 1
ATOM 1739 C CA . LYS A 1 222 ? -8.013 -8.610 26.198 1.00 97.25 222 LYS A CA 1
ATOM 1740 C C . LYS A 1 222 ? -7.275 -9.771 25.528 1.00 97.25 222 LYS A C 1
ATOM 1742 O O . LYS A 1 222 ? -6.067 -9.696 25.317 1.00 97.25 222 LYS A O 1
ATOM 1747 N N . LYS A 1 223 ? -7.981 -10.839 25.148 1.00 97.00 223 LYS A N 1
ATOM 1748 C CA . LYS A 1 223 ? -7.384 -11.950 24.397 1.00 97.00 223 LYS A CA 1
ATOM 1749 C C . LYS A 1 223 ? -6.950 -11.513 22.999 1.00 97.00 223 LYS A C 1
ATOM 1751 O O . LYS A 1 223 ? -5.840 -11.847 22.585 1.00 97.00 223 LYS A O 1
ATOM 1756 N N . GLN A 1 224 ? -7.783 -10.748 22.291 1.00 96.81 224 GLN A N 1
ATOM 1757 C CA . GLN A 1 224 ? -7.430 -10.177 20.986 1.00 96.81 224 GLN A CA 1
ATOM 1758 C C . GLN A 1 224 ? -6.241 -9.210 21.088 1.00 96.81 224 GLN A C 1
ATOM 1760 O O . GLN A 1 224 ? -5.373 -9.189 20.213 1.00 96.81 224 GLN A O 1
ATOM 1765 N N . LEU A 1 225 ? -6.126 -8.469 22.187 1.00 95.56 225 LEU A N 1
ATOM 1766 C CA . LEU A 1 225 ? -5.015 -7.550 22.414 1.00 95.56 225 LEU A CA 1
ATOM 1767 C C . LEU A 1 225 ? -3.635 -8.234 22.351 1.00 95.56 225 LEU A C 1
ATOM 1769 O O . LEU A 1 225 ? -2.664 -7.627 21.905 1.00 95.56 225 LEU A O 1
ATOM 1773 N N . ASN A 1 226 ? -3.539 -9.519 22.703 1.00 90.12 226 ASN A N 1
ATOM 1774 C CA . ASN A 1 226 ? -2.286 -10.277 22.599 1.00 90.12 226 ASN A CA 1
ATOM 1775 C C . ASN A 1 226 ? -1.803 -10.475 21.152 1.00 90.12 226 ASN A C 1
ATOM 1777 O O . ASN A 1 226 ? -0.611 -10.691 20.935 1.00 90.12 226 ASN A O 1
ATOM 1781 N N . GLY A 1 227 ? -2.702 -10.386 20.166 1.00 89.62 227 GLY A N 1
ATOM 1782 C CA . GLY A 1 227 ? -2.374 -10.476 18.739 1.00 89.62 227 GLY A CA 1
ATOM 1783 C C . GLY A 1 227 ? -1.760 -9.200 18.153 1.00 89.62 227 GLY A C 1
ATOM 1784 O O . GLY A 1 227 ? -1.291 -9.212 17.019 1.00 89.62 227 GLY A O 1
ATOM 1785 N N . VAL A 1 228 ? -1.747 -8.104 18.913 1.00 90.75 228 VAL A N 1
ATOM 1786 C CA . VAL A 1 228 ? -1.263 -6.798 18.460 1.00 90.75 228 VAL A CA 1
ATOM 1787 C C . VAL A 1 228 ? 0.257 -6.735 18.508 1.00 90.75 228 VAL A C 1
ATOM 1789 O O . VAL A 1 228 ? 0.822 -6.705 19.595 1.00 90.75 228 VAL A O 1
ATOM 1792 N N . VAL A 1 229 ? 0.942 -6.659 17.369 1.00 86.69 229 VAL A N 1
ATOM 1793 C CA . VAL A 1 229 ? 2.419 -6.662 17.333 1.00 86.69 229 VAL A CA 1
ATOM 1794 C C . VAL A 1 229 ? 3.033 -5.371 17.896 1.00 86.69 229 VAL A C 1
ATOM 1796 O O . VAL A 1 229 ? 3.990 -5.440 18.666 1.00 86.69 229 VAL A O 1
ATOM 1799 N N . ASN A 1 230 ? 2.477 -4.203 17.561 1.00 86.31 230 ASN A N 1
ATOM 1800 C CA . ASN A 1 230 ? 2.985 -2.910 18.030 1.00 86.31 230 ASN A CA 1
ATOM 1801 C C . ASN A 1 230 ? 2.759 -2.750 19.549 1.00 86.31 230 ASN A C 1
ATOM 1803 O O . ASN A 1 230 ? 1.621 -2.660 20.010 1.00 86.31 230 ASN A O 1
ATOM 1807 N N . LEU A 1 231 ? 3.846 -2.692 20.325 1.00 87.44 231 LEU A N 1
ATOM 1808 C CA . LEU A 1 231 ? 3.793 -2.663 21.792 1.00 87.44 231 LEU A CA 1
ATOM 1809 C C . LEU A 1 231 ? 3.245 -1.350 22.360 1.00 87.44 231 LEU A C 1
ATOM 1811 O O . LEU A 1 231 ? 2.508 -1.374 23.346 1.00 87.44 231 LEU A O 1
ATOM 1815 N N . GLU A 1 232 ? 3.577 -0.213 21.751 1.00 87.19 232 GLU A N 1
ATOM 1816 C CA . GLU A 1 232 ? 3.090 1.092 22.204 1.00 87.19 232 GLU A CA 1
ATOM 1817 C C . GLU A 1 232 ? 1.571 1.186 22.027 1.00 87.19 232 GLU A C 1
ATOM 1819 O O . GLU A 1 232 ? 0.836 1.562 22.941 1.00 87.19 232 GLU A O 1
ATOM 1824 N N . TRP A 1 233 ? 1.082 0.780 20.860 1.00 86.62 233 TRP A N 1
ATOM 1825 C CA . TRP A 1 233 ? -0.338 0.779 20.554 1.00 86.62 233 TRP A CA 1
ATOM 1826 C C . TRP A 1 233 ? -1.098 -0.272 21.373 1.00 86.62 233 TRP A C 1
ATOM 1828 O O . TRP A 1 233 ? -2.167 0.028 21.907 1.00 86.62 233 TRP A O 1
ATOM 1838 N N . ARG A 1 234 ? -0.511 -1.459 21.586 1.00 91.69 234 ARG A N 1
ATOM 1839 C CA . ARG A 1 234 ? -1.048 -2.456 22.524 1.00 91.69 234 ARG A CA 1
ATOM 1840 C C . ARG A 1 234 ? -1.233 -1.859 23.921 1.00 91.69 234 ARG A C 1
ATOM 1842 O O . ARG A 1 234 ? -2.266 -2.083 24.545 1.00 91.69 234 ARG A O 1
ATOM 1849 N N . SER A 1 235 ? -0.260 -1.083 24.399 1.00 93.12 235 SER A N 1
ATOM 1850 C CA . SER A 1 235 ? -0.331 -0.412 25.701 1.00 93.12 235 SER A CA 1
ATOM 1851 C C . SER A 1 235 ? -1.483 0.598 25.764 1.00 93.12 235 SER A C 1
ATOM 1853 O O . SER A 1 235 ? -2.274 0.563 26.704 1.00 93.12 235 SER A O 1
ATOM 1855 N N . LYS A 1 236 ? -1.659 1.427 24.723 1.00 92.75 236 LYS A N 1
ATOM 1856 C CA . LYS A 1 236 ? -2.776 2.391 24.636 1.00 92.75 236 LYS A CA 1
ATOM 1857 C C . LYS A 1 236 ? -4.137 1.696 24.740 1.00 92.75 236 LYS A C 1
ATOM 1859 O O . LYS A 1 236 ? -4.969 2.090 25.553 1.00 92.75 236 LYS A O 1
ATOM 1864 N N . LEU A 1 237 ? -4.338 0.622 23.977 1.00 95.44 237 LEU A N 1
ATOM 1865 C CA . LEU A 1 237 ? -5.565 -0.172 24.049 1.00 95.44 237 LEU A CA 1
ATOM 1866 C C . LEU A 1 237 ? -5.754 -0.862 25.409 1.00 95.44 237 LEU A C 1
ATOM 1868 O O . LEU A 1 237 ? -6.880 -0.948 25.898 1.00 95.44 237 LEU A O 1
ATOM 1872 N N . ALA A 1 238 ? -4.669 -1.337 26.033 1.00 97.06 238 ALA A N 1
ATOM 1873 C CA . ALA A 1 238 ? -4.714 -1.923 27.372 1.00 97.06 238 ALA A CA 1
ATOM 1874 C C . ALA A 1 238 ? -5.217 -0.909 28.409 1.00 97.06 238 ALA A C 1
ATOM 1876 O O . ALA A 1 238 ? -6.048 -1.250 29.250 1.00 97.06 238 ALA A O 1
ATOM 1877 N N . THR A 1 239 ? -4.755 0.344 28.330 1.00 97.56 239 THR A N 1
ATOM 1878 C CA . THR A 1 239 ? -5.234 1.431 29.193 1.00 97.56 239 THR A CA 1
ATOM 1879 C C . THR A 1 239 ? -6.731 1.654 29.013 1.00 97.56 239 THR A C 1
ATOM 1881 O O . THR A 1 239 ? -7.460 1.702 30.001 1.00 97.56 239 THR A O 1
ATOM 1884 N N . THR A 1 240 ? -7.215 1.714 27.773 1.00 97.88 240 THR A N 1
ATOM 1885 C CA . THR A 1 240 ? -8.648 1.879 27.498 1.00 97.88 240 THR A CA 1
ATOM 1886 C C . THR A 1 240 ? -9.481 0.702 28.019 1.00 97.88 240 THR A C 1
ATOM 1888 O O . THR A 1 240 ? -10.520 0.911 28.643 1.00 97.88 240 THR A O 1
ATOM 1891 N N . LEU A 1 241 ? -9.010 -0.538 27.859 1.00 98.38 241 LEU A N 1
ATOM 1892 C CA . LEU A 1 241 ? -9.668 -1.713 28.444 1.00 98.38 241 LEU A CA 1
ATOM 1893 C C . LEU A 1 241 ? -9.666 -1.697 29.981 1.00 98.38 241 LEU A C 1
ATOM 1895 O O . LEU A 1 241 ? -10.617 -2.179 30.590 1.00 98.38 241 LEU A O 1
ATOM 1899 N N . SER A 1 242 ? -8.639 -1.126 30.614 1.00 98.44 242 SER A N 1
ATOM 1900 C CA . SER A 1 242 ? -8.583 -0.944 32.072 1.00 98.44 242 SER A CA 1
ATOM 1901 C C . SER A 1 242 ? -9.629 0.061 32.574 1.00 98.44 242 SER A C 1
ATOM 1903 O O . SER A 1 242 ? -10.283 -0.170 33.594 1.00 98.44 242 SER A O 1
ATOM 1905 N N . ILE A 1 243 ? -9.856 1.144 31.819 1.00 98.50 243 ILE A N 1
ATOM 1906 C CA . ILE A 1 243 ? -10.952 2.088 32.090 1.00 98.50 243 ILE A CA 1
ATOM 1907 C C . ILE A 1 243 ? -12.296 1.359 31.985 1.00 98.50 243 ILE A C 1
ATOM 1909 O O . ILE A 1 243 ? -13.117 1.449 32.896 1.00 98.50 243 ILE A O 1
ATOM 1913 N N . ALA A 1 244 ? -12.503 0.584 30.915 1.00 98.69 244 ALA A N 1
ATOM 1914 C CA . ALA A 1 244 ? -13.730 -0.189 30.740 1.00 98.69 244 ALA A CA 1
ATOM 1915 C C . ALA A 1 244 ? -13.956 -1.205 31.874 1.00 98.69 244 ALA A C 1
ATOM 1917 O O . ALA A 1 244 ? -15.082 -1.346 32.342 1.00 98.69 244 ALA A O 1
ATOM 1918 N N . GLN A 1 245 ? -12.899 -1.874 32.347 1.00 98.75 245 GLN A N 1
ATOM 1919 C CA . GLN A 1 245 ? -12.982 -2.793 33.485 1.00 98.75 245 GLN A CA 1
ATOM 1920 C C . GLN A 1 245 ? -13.415 -2.065 34.760 1.00 98.75 245 GLN A C 1
ATOM 1922 O O . GLN A 1 245 ? -14.375 -2.487 35.392 1.00 98.75 245 GLN A O 1
ATOM 1927 N N . THR A 1 246 ? -12.783 -0.933 35.080 1.00 98.62 246 THR A N 1
ATOM 1928 C CA . THR A 1 246 ? -13.146 -0.123 36.255 1.00 98.62 246 THR A CA 1
ATOM 1929 C C . THR A 1 246 ? -14.620 0.291 36.224 1.00 98.62 246 THR A C 1
ATOM 1931 O O . THR A 1 246 ? -15.318 0.167 37.226 1.00 98.62 246 THR A O 1
ATOM 1934 N N . LEU A 1 247 ? -15.120 0.749 35.071 1.00 98.69 247 LEU A N 1
ATOM 1935 C CA . LEU A 1 247 ? -16.527 1.139 34.922 1.00 98.69 247 LEU A CA 1
ATOM 1936 C C . LEU A 1 247 ? -17.487 -0.050 35.068 1.00 98.69 247 LEU A C 1
ATOM 1938 O O . LEU A 1 247 ? -18.593 0.109 35.587 1.00 98.69 247 LEU A O 1
ATOM 1942 N N . LEU A 1 248 ? -17.092 -1.234 34.592 1.00 98.56 248 LEU A N 1
ATOM 1943 C CA . LEU A 1 248 ? -17.896 -2.442 34.741 1.00 98.56 248 LEU A CA 1
ATOM 1944 C C . LEU A 1 248 ? -17.959 -2.874 36.210 1.00 98.56 248 LEU A C 1
ATOM 1946 O O . LEU A 1 248 ? -19.047 -3.170 36.700 1.00 98.56 248 LEU A O 1
ATOM 1950 N N . ASP A 1 249 ? -16.825 -2.844 36.910 1.00 98.44 249 ASP A N 1
ATOM 1951 C CA . ASP A 1 249 ? -16.730 -3.183 38.331 1.00 98.44 249 ASP A CA 1
ATOM 1952 C C . ASP A 1 249 ? -17.583 -2.222 39.177 1.00 98.44 249 ASP A C 1
ATOM 1954 O O . ASP A 1 249 ? -18.397 -2.673 39.980 1.00 98.44 249 ASP A O 1
ATOM 1958 N N . GLN A 1 250 ? -17.506 -0.912 38.908 1.00 97.88 250 GLN A N 1
ATOM 1959 C CA . GLN A 1 250 ? -18.355 0.106 39.543 1.00 97.88 250 GLN A CA 1
ATOM 1960 C C . GLN A 1 250 ? -19.849 -0.140 39.304 1.00 97.88 250 GLN A C 1
ATOM 1962 O O . GLN A 1 250 ? -20.660 -0.007 40.215 1.00 97.88 250 GLN A O 1
ATOM 1967 N N . LYS A 1 251 ? -20.240 -0.523 38.081 1.00 96.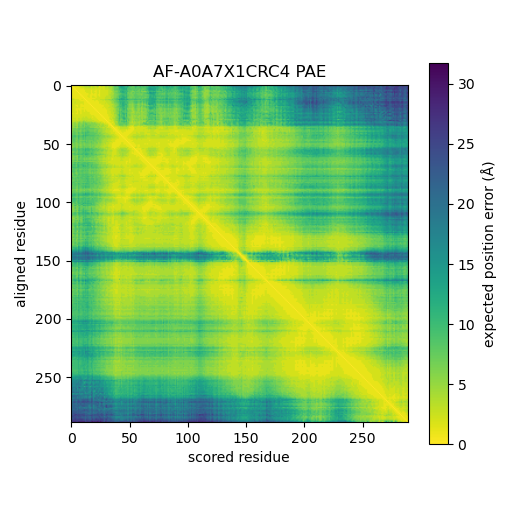38 251 LYS A N 1
ATOM 1968 C CA . LYS A 1 251 ? -21.640 -0.836 37.755 1.00 96.38 251 LYS A CA 1
ATOM 1969 C C . LYS A 1 251 ? -22.140 -2.069 38.513 1.00 96.38 2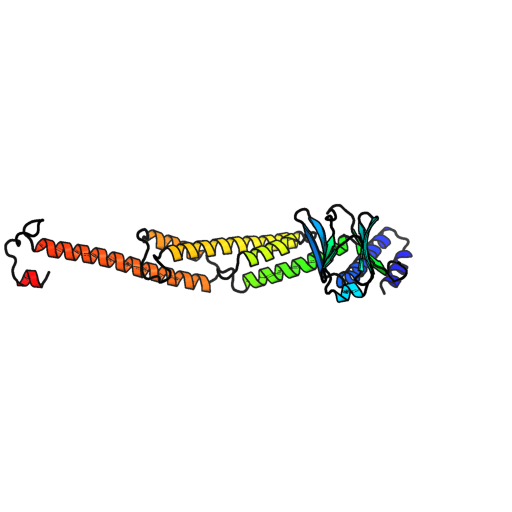51 LYS A C 1
ATOM 1971 O O . LYS A 1 251 ? -23.305 -2.113 38.915 1.00 96.38 251 LYS A O 1
ATOM 1976 N N . VAL A 1 252 ? -21.283 -3.076 38.682 1.00 96.25 252 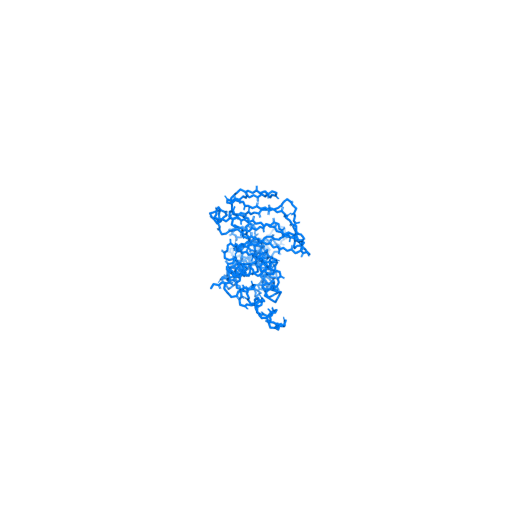VAL A N 1
ATOM 1977 C CA . VAL A 1 252 ? -21.595 -4.280 39.463 1.00 96.25 252 VAL A CA 1
ATOM 1978 C C . VAL A 1 252 ? -21.724 -3.936 40.945 1.00 96.25 252 VAL A C 1
ATOM 1980 O O . VAL A 1 252 ? -22.697 -4.350 41.572 1.00 96.25 252 VAL A O 1
ATOM 1983 N N . GLU A 1 253 ? -20.797 -3.147 41.485 1.00 97.00 253 GLU A N 1
ATOM 1984 C CA . GLU A 1 253 ? -20.832 -2.675 42.870 1.00 97.00 253 GLU A CA 1
ATOM 1985 C C . GLU A 1 253 ? -22.103 -1.866 43.156 1.00 97.00 253 GLU A C 1
ATOM 1987 O O . GLU A 1 253 ? -22.834 -2.195 44.085 1.00 97.00 253 GLU A O 1
ATOM 1992 N N . GLU A 1 254 ? -22.450 -0.904 42.298 1.00 95.94 254 GLU A N 1
ATOM 1993 C CA . GLU A 1 254 ? -23.679 -0.114 42.435 1.00 95.94 254 GLU A CA 1
ATOM 1994 C C . GLU A 1 254 ? -24.941 -0.987 42.383 1.00 95.94 254 GLU A C 1
ATOM 1996 O O . GLU A 1 254 ? -25.887 -0.780 43.141 1.00 95.94 254 GLU A O 1
ATOM 2001 N N . THR A 1 255 ? -24.955 -2.014 41.528 1.00 94.62 255 THR A N 1
ATOM 2002 C CA . THR A 1 255 ? -26.077 -2.964 41.460 1.00 94.62 255 THR A CA 1
ATOM 2003 C C . THR A 1 255 ? -26.224 -3.752 42.764 1.00 94.62 255 THR A C 1
ATOM 2005 O O . THR A 1 255 ? -27.345 -3.974 43.228 1.00 94.62 255 THR A O 1
ATOM 2008 N N . ASN A 1 256 ? -25.108 -4.164 43.371 1.00 96.12 256 ASN A N 1
ATOM 2009 C CA . ASN A 1 256 ? -25.113 -4.859 44.656 1.00 96.12 256 ASN A CA 1
ATOM 2010 C C . ASN A 1 256 ? -25.545 -3.923 45.792 1.00 96.12 256 ASN A C 1
ATOM 2012 O O . ASN A 1 256 ? -26.435 -4.291 46.554 1.00 96.12 256 ASN A O 1
ATOM 2016 N N . ASN A 1 257 ? -25.016 -2.698 45.839 1.00 96.12 257 ASN A N 1
ATOM 2017 C CA . ASN A 1 257 ? -25.408 -1.680 46.815 1.00 96.12 257 ASN A CA 1
ATOM 2018 C C . ASN A 1 257 ? -26.908 -1.370 46.725 1.00 96.12 257 ASN A C 1
ATOM 2020 O O . ASN A 1 257 ? -27.591 -1.324 47.744 1.00 96.12 257 ASN A O 1
ATOM 2024 N N . LEU A 1 258 ? -27.454 -1.224 45.512 1.00 96.88 258 LEU A N 1
ATOM 2025 C CA . LEU A 1 258 ? -28.885 -0.996 45.305 1.00 96.88 258 LEU A CA 1
ATOM 2026 C C . LEU A 1 258 ? -29.724 -2.185 45.790 1.00 96.88 258 LEU A C 1
ATOM 2028 O O . LEU A 1 258 ? -30.804 -1.998 46.351 1.00 96.88 258 LEU A O 1
ATOM 2032 N N . LYS A 1 259 ? -29.252 -3.417 45.579 1.00 96.25 259 LYS A N 1
ATOM 2033 C CA . LYS A 1 259 ? -29.919 -4.619 46.089 1.00 96.25 259 LYS A CA 1
ATOM 2034 C C . LYS A 1 259 ? -29.913 -4.644 47.620 1.00 96.25 259 LYS A C 1
ATOM 2036 O O . LYS A 1 259 ? -30.970 -4.838 48.213 1.00 96.25 259 LYS A O 1
ATOM 2041 N N . GLU A 1 260 ? -28.761 -4.414 48.243 1.00 95.31 260 GLU A N 1
ATOM 2042 C CA . GLU A 1 260 ? -28.611 -4.391 49.702 1.00 95.31 260 GLU A CA 1
ATOM 2043 C C . GLU A 1 260 ? -29.445 -3.277 50.343 1.00 95.31 260 GLU A C 1
ATOM 2045 O O . GLU A 1 260 ? -30.172 -3.537 51.301 1.00 95.31 260 GLU A O 1
ATOM 2050 N N . ALA A 1 261 ? -29.432 -2.072 49.768 1.00 94.75 261 ALA A N 1
ATOM 2051 C CA . ALA A 1 261 ? -30.259 -0.955 50.214 1.00 94.75 261 ALA A CA 1
ATOM 2052 C C . ALA A 1 261 ? -31.757 -1.276 50.100 1.00 94.75 261 ALA A C 1
ATOM 2054 O O . ALA A 1 261 ? -32.509 -1.042 51.041 1.00 94.75 261 ALA A O 1
ATOM 2055 N N . ASN A 1 262 ? -32.205 -1.874 48.989 1.00 93.88 262 ASN A N 1
ATOM 2056 C CA . ASN A 1 262 ? -33.601 -2.299 48.849 1.00 93.88 262 ASN A CA 1
ATOM 2057 C C . ASN A 1 262 ? -33.982 -3.373 49.877 1.00 93.88 262 ASN A C 1
ATOM 2059 O O . ASN A 1 262 ? -35.071 -3.319 50.441 1.00 93.88 262 ASN A O 1
ATOM 2063 N N . GLU A 1 263 ? -33.108 -4.344 50.147 1.00 93.62 263 GLU A N 1
ATOM 2064 C CA . GLU A 1 263 ? -33.342 -5.357 51.181 1.00 93.62 263 GLU A CA 1
ATOM 2065 C C . GLU A 1 263 ? -33.399 -4.743 52.588 1.00 93.62 263 GLU A C 1
ATOM 2067 O O . GLU A 1 263 ? -34.245 -5.147 53.389 1.00 93.62 263 GLU A O 1
ATOM 2072 N N . ALA A 1 264 ? -32.530 -3.775 52.894 1.00 93.00 264 ALA A N 1
ATOM 2073 C CA . ALA A 1 264 ? -32.531 -3.046 54.161 1.00 93.00 264 ALA A CA 1
ATOM 2074 C C . ALA A 1 264 ? -33.816 -2.224 54.334 1.00 93.00 264 ALA A C 1
ATOM 2076 O O . ALA A 1 264 ? -34.506 -2.377 55.341 1.00 93.00 264 ALA A O 1
ATOM 2077 N N . VAL A 1 265 ? -34.197 -1.445 53.315 1.00 93.44 265 VAL A N 1
ATOM 2078 C CA . VAL A 1 265 ? -35.439 -0.659 53.304 1.00 93.44 265 VAL A CA 1
ATOM 2079 C C . VAL A 1 265 ? -36.660 -1.566 53.442 1.00 93.44 265 VAL A C 1
ATOM 2081 O O . VAL A 1 265 ? -37.514 -1.307 54.284 1.00 93.44 265 VAL A O 1
ATOM 2084 N N . ASN A 1 266 ? -36.737 -2.669 52.691 1.00 93.12 266 ASN A N 1
ATOM 2085 C CA . ASN A 1 266 ? -37.873 -3.593 52.759 1.00 93.12 266 ASN A CA 1
ATOM 2086 C C . ASN A 1 266 ? -38.046 -4.223 54.149 1.00 93.12 266 ASN A C 1
ATOM 2088 O O . ASN A 1 266 ? -39.178 -4.420 54.581 1.00 93.12 266 ASN A O 1
ATOM 2092 N N . LYS A 1 267 ? -36.956 -4.494 54.881 1.00 92.88 267 LYS A N 1
ATOM 2093 C CA . LYS A 1 267 ? -37.022 -5.032 56.254 1.00 92.88 267 LYS A CA 1
ATOM 2094 C C . LYS A 1 267 ? -37.655 -4.066 57.261 1.00 92.88 267 LYS A C 1
ATOM 2096 O O . LYS A 1 267 ? -38.113 -4.524 58.306 1.00 92.88 267 LYS A O 1
ATOM 2101 N N . LEU A 1 268 ? -37.697 -2.761 56.976 1.00 95.56 268 LEU A N 1
ATOM 2102 C CA . LEU A 1 268 ? -38.358 -1.778 57.844 1.00 95.56 268 LEU A CA 1
ATOM 2103 C C . LEU A 1 268 ? -39.892 -1.884 57.797 1.00 95.56 268 LEU A C 1
ATOM 2105 O O . LEU A 1 268 ? -40.569 -1.425 58.722 1.00 95.56 268 LEU A O 1
ATOM 2109 N N . PHE A 1 269 ? -40.456 -2.488 56.748 1.00 96.88 269 PHE A N 1
ATOM 2110 C CA . PHE A 1 269 ? -41.897 -2.534 56.508 1.00 96.88 269 PHE A CA 1
ATOM 2111 C C . PHE A 1 269 ? -42.478 -3.935 56.722 1.00 96.88 269 PHE A C 1
ATOM 2113 O O . PHE A 1 269 ? -41.847 -4.951 56.451 1.00 96.88 269 PHE A O 1
ATOM 2120 N N . GLY A 1 270 ? -43.707 -3.980 57.243 1.00 95.06 270 GLY A N 1
ATOM 2121 C CA . GLY A 1 270 ? -44.469 -5.215 57.457 1.00 95.06 270 GLY A CA 1
ATOM 2122 C C . GLY A 1 270 ? -45.351 -5.603 56.268 1.00 95.06 270 GLY A C 1
ATOM 2123 O O . GLY A 1 270 ? -46.052 -6.610 56.339 1.00 95.06 270 GLY A O 1
ATOM 2124 N N . ASP A 1 271 ? -45.352 -4.791 55.208 1.00 94.75 271 ASP A N 1
ATOM 2125 C CA . ASP A 1 271 ? -46.071 -5.032 53.962 1.00 94.75 271 ASP A CA 1
ATOM 2126 C C . ASP A 1 271 ? -45.243 -4.586 52.742 1.00 94.75 271 ASP A C 1
ATOM 2128 O O . ASP A 1 271 ? -44.422 -3.669 52.832 1.00 94.75 271 ASP A O 1
ATOM 2132 N N . ASP A 1 272 ? -45.494 -5.216 51.591 1.00 92.50 272 ASP A N 1
ATOM 2133 C CA . ASP A 1 272 ? -44.777 -4.967 50.328 1.00 92.50 272 ASP A CA 1
ATOM 2134 C C . ASP A 1 272 ? -45.133 -3.615 49.678 1.00 92.50 272 ASP A C 1
ATOM 2136 O O . ASP A 1 272 ? -44.521 -3.205 48.693 1.00 92.50 272 ASP A O 1
ATOM 2140 N N . THR A 1 273 ? -46.148 -2.923 50.203 1.00 94.56 273 THR A N 1
ATOM 2141 C CA . THR A 1 273 ? -46.594 -1.601 49.734 1.00 94.56 273 THR A CA 1
ATOM 2142 C C . THR A 1 273 ? -45.988 -0.448 50.533 1.00 94.56 273 THR A C 1
ATOM 2144 O O . THR A 1 273 ? -46.313 0.710 50.271 1.00 94.56 273 THR A O 1
ATOM 2147 N N . HIS A 1 274 ? -45.125 -0.756 51.506 1.00 95.06 274 HIS A N 1
ATOM 2148 C CA . HIS A 1 274 ? -44.519 0.189 52.444 1.00 95.06 274 HIS A CA 1
ATOM 2149 C C . HIS A 1 274 ? -45.545 1.077 53.176 1.00 95.06 274 HIS A C 1
ATOM 2151 O O . HIS A 1 274 ? -45.288 2.251 53.442 1.00 95.06 274 HIS A O 1
ATOM 2157 N N . THR A 1 275 ? -46.720 0.534 53.526 1.00 95.56 275 THR A N 1
ATOM 2158 C CA . THR A 1 275 ? -47.784 1.297 54.214 1.00 95.56 275 THR A CA 1
ATOM 2159 C C . THR A 1 275 ? -47.746 1.189 55.736 1.00 95.56 275 THR A C 1
ATOM 2161 O O . THR A 1 275 ? -48.280 2.059 56.431 1.00 95.56 275 THR A O 1
ATOM 2164 N N . LYS A 1 276 ? -47.093 0.155 56.277 1.00 94.81 276 LYS A N 1
ATOM 2165 C CA . LYS A 1 276 ? -46.964 -0.085 57.717 1.00 94.81 276 LYS A CA 1
ATOM 2166 C C . LYS A 1 276 ? -45.556 -0.566 58.077 1.00 94.81 276 LYS A C 1
ATOM 2168 O O . LYS A 1 276 ? -44.997 -1.430 57.407 1.00 94.81 276 LYS A O 1
ATOM 2173 N N . LEU A 1 277 ? -45.007 -0.047 59.179 1.00 96.06 277 LEU A N 1
ATOM 2174 C CA . LEU A 1 277 ? -43.753 -0.546 59.756 1.00 96.06 277 LEU A CA 1
ATOM 2175 C C . LEU A 1 277 ? -43.900 -1.997 60.234 1.00 96.06 277 LEU A C 1
ATOM 2177 O O . LEU A 1 277 ? -44.970 -2.398 60.708 1.00 96.06 277 LEU A O 1
ATOM 2181 N N . ALA A 1 278 ? -42.816 -2.766 60.135 1.00 95.06 278 ALA A N 1
ATOM 2182 C CA . ALA A 1 278 ? -42.762 -4.107 60.704 1.00 95.06 278 ALA A CA 1
ATOM 2183 C C . ALA A 1 278 ? -42.904 -4.061 62.239 1.00 95.06 278 ALA A C 1
ATOM 2185 O O . ALA A 1 278 ? -42.562 -3.071 62.894 1.00 95.06 278 ALA A O 1
ATOM 2186 N N . GLU A 1 279 ? -43.443 -5.130 62.832 1.00 94.31 279 GLU A N 1
ATOM 2187 C CA . GLU A 1 279 ? -43.604 -5.208 64.287 1.00 94.31 279 GLU A CA 1
ATOM 2188 C C . GLU A 1 279 ? -42.245 -5.169 64.996 1.00 94.31 279 GLU A C 1
ATOM 2190 O O . GLU A 1 279 ? -41.315 -5.881 64.628 1.00 94.31 279 GLU A O 1
ATOM 2195 N N . GLY A 1 280 ? -42.141 -4.345 66.041 1.00 92.88 280 GLY A N 1
ATOM 2196 C CA . GLY A 1 280 ? -40.929 -4.234 66.855 1.00 92.88 280 GLY A CA 1
ATOM 2197 C C . GLY A 1 280 ? -39.846 -3.297 66.309 1.00 92.88 280 GLY A C 1
ATOM 2198 O O . GLY A 1 280 ? -38.848 -3.115 66.999 1.00 92.88 280 GLY A O 1
ATOM 2199 N N . ILE A 1 281 ? -40.046 -2.666 65.144 1.00 94.69 281 ILE A N 1
ATOM 2200 C CA . ILE A 1 281 ? -39.129 -1.644 64.611 1.00 94.69 281 ILE A CA 1
ATOM 2201 C C . ILE A 1 281 ? -39.084 -0.420 65.532 1.00 94.69 281 ILE A C 1
ATOM 2203 O O . ILE A 1 281 ? -40.115 0.123 65.940 1.00 94.69 281 ILE A O 1
ATOM 2207 N N . THR A 1 282 ? -37.872 0.041 65.830 1.00 93.38 282 THR A N 1
ATOM 2208 C CA . THR A 1 282 ? -37.595 1.227 66.643 1.00 93.38 282 THR A CA 1
ATOM 2209 C C . THR A 1 282 ? -36.990 2.358 65.809 1.00 93.38 282 THR A C 1
ATOM 2211 O O . THR A 1 282 ? -36.525 2.163 64.688 1.00 93.38 282 THR A O 1
ATOM 2214 N N . ALA A 1 283 ? -36.930 3.565 66.381 1.00 89.75 283 ALA A N 1
ATOM 2215 C CA . ALA A 1 283 ? -36.206 4.681 65.767 1.00 89.75 283 ALA A CA 1
ATOM 2216 C C . ALA A 1 283 ? -34.707 4.380 65.571 1.00 89.75 283 ALA A C 1
ATOM 2218 O O . ALA A 1 283 ? -34.086 4.934 64.670 1.00 89.75 283 ALA A O 1
ATOM 2219 N N . THR A 1 284 ? -34.125 3.503 66.396 1.00 91.44 284 THR A N 1
ATOM 2220 C CA . THR A 1 284 ? -32.735 3.062 66.235 1.00 91.44 284 THR A CA 1
ATOM 2221 C C . THR A 1 284 ? -32.566 2.232 64.968 1.00 91.44 284 THR A C 1
ATOM 2223 O O . THR A 1 284 ? -31.626 2.485 64.226 1.00 91.44 284 THR A O 1
ATOM 2226 N N . ASP A 1 285 ? -33.488 1.307 64.689 1.00 89.44 285 ASP A N 1
ATOM 2227 C CA . ASP A 1 285 ? -33.432 0.452 63.495 1.00 89.44 285 ASP A CA 1
ATOM 2228 C C . ASP A 1 285 ? -33.586 1.281 62.213 1.00 89.44 285 ASP A C 1
ATOM 2230 O O . ASP A 1 285 ? -32.860 1.077 61.247 1.00 89.44 285 ASP A O 1
ATOM 2234 N N . ILE A 1 286 ? -34.468 2.287 62.239 1.00 89.06 286 ILE A N 1
ATOM 2235 C CA . ILE A 1 286 ? -34.654 3.235 61.129 1.00 89.06 286 ILE A CA 1
ATOM 2236 C C . ILE A 1 286 ? -33.384 4.058 60.872 1.00 89.06 286 ILE A C 1
ATOM 2238 O O . ILE A 1 286 ? -33.062 4.338 59.727 1.00 89.06 286 ILE A O 1
ATOM 2242 N N . ASN A 1 287 ? -32.658 4.448 61.924 1.00 89.56 287 ASN A N 1
ATOM 2243 C CA . ASN A 1 287 ? -31.427 5.232 61.790 1.00 89.56 287 ASN A CA 1
ATOM 2244 C C . ASN A 1 287 ? -30.203 4.392 61.373 1.00 89.56 287 ASN A C 1
ATOM 2246 O O . ASN A 1 287 ? -29.156 4.971 61.085 1.00 89.56 287 ASN A O 1
ATOM 2250 N N . GLN A 1 288 ? -30.293 3.059 61.422 1.00 84.44 288 GLN A N 1
ATOM 2251 C CA . GLN A 1 288 ? -29.206 2.136 61.069 1.00 84.44 288 GLN A CA 1
ATOM 2252 C C . GLN A 1 288 ? -29.355 1.507 59.679 1.00 84.44 288 GLN A C 1
ATOM 2254 O O . GLN A 1 288 ? -28.364 0.992 59.161 1.00 84.44 288 GLN A O 1
ATOM 2259 N N . ALA A 1 289 ? -30.569 1.504 59.127 1.00 75.50 289 ALA A N 1
ATOM 2260 C CA . ALA A 1 289 ? -30.885 1.012 57.788 1.00 75.50 289 ALA A CA 1
ATOM 2261 C C . ALA A 1 289 ? -30.485 2.015 56.698 1.00 75.50 289 ALA A C 1
ATOM 2263 O O . ALA A 1 289 ? -30.087 1.537 55.613 1.00 75.50 289 ALA A O 1
#

Secondary structure (DSSP, 8-state):
-HHHHHHHHTT---HHHHHHHHHHHHHHHHHHHHTT--EEEE-TTS-EEEEE-S-HHHHTT-EEEEEETTEEEEEEETTEEESSEEETTEEEEEEEEPTTS-EEEEEE-TTS-EEEEEEHHHHHHHHHHHHHHHHHHHHHHHHTT-S-TTS-HHHHHHHHHHHHT--S-HHHHHHHHHHHHHHHHHHHHHHHHHHHHHTTBSSTT--SB-TT--HHHHHHHHHHHTT---HHHHHHHHHHHHHHHHHHHHHHHHHHHHHHHHHHHHHTBSSTTS-SBPTT--HHHHHH-

Nearest PDB structures (foldseek):
  4w8j-assembly1_A-2  TM=2.592E-01  e=5.514E-02  Bacillus thuringiensis serovar kurstaki str. HD73
  8w7n-assembly1_A  TM=2.807E-01  e=2.613E-01  Bacillus thuringiensis

Radius of gyration: 35.75 Å; Cα contacts (8 Å, |Δi|>4): 368; chains: 1; bounding box: 83×38×105 Å

Solvent-accessible surface area (backbone atoms only — not comparable to full-atom values): 15794 Å² total; per-residue (Å²): 110,69,68,64,51,51,60,52,47,68,70,49,78,55,67,67,62,29,52,54,52,46,51,55,50,51,50,55,42,20,54,66,50,36,76,62,43,48,36,62,43,60,51,97,85,50,21,43,37,34,46,31,35,83,36,47,73,58,44,47,73,42,28,40,39,36,27,46,72,88,35,88,60,34,38,30,56,47,64,46,64,39,81,48,45,75,57,80,35,38,41,34,46,93,64,63,44,55,65,85,57,51,43,34,44,32,34,31,51,99,88,66,48,78,78,46,50,31,44,45,70,39,49,48,53,41,20,28,58,40,23,52,52,51,21,52,50,46,48,46,64,48,47,73,74,36,61,46,81,86,60,48,74,63,63,54,48,52,30,48,51,26,36,65,64,36,72,81,58,53,70,62,33,54,53,52,46,51,52,52,51,51,47,52,53,45,37,56,51,51,48,51,50,50,51,56,58,59,59,44,28,74,47,95,82,66,81,47,65,38,90,84,68,46,72,67,58,54,52,54,51,56,57,54,48,72,74,48,82,28,62,70,61,38,47,55,53,51,53,55,52,49,52,53,48,51,55,50,52,51,52,52,49,50,53,49,49,53,50,53,49,49,54,41,57,52,64,53,27,63,44,98,80,68,83,42,69,26,90,89,72,48,76,67,56,66,76,71,92